Protein AF-A0A257U4P6-F1 (afdb_monomer)

pLDDT: mean 88.21, std 15.4, range [31.14, 98.5]

Foldseek 3Di:
DDDDDDPVLVVVVVVCVVVVHDQLNSLLCQLLDLVVQLVVLQVLCCLQQVHGDDPVLSVVQSVVCVVQVACLLVNLPRLLDPRSLVVQQVVCVVDDSLLSSQQVLCCSQLVDGDDPVNSVVSVVVVVPDGSSVSSSCRCLDLSSQLVVVQVLCCVQLVDGDDPVVSVVVNVVVVVPCYPSNVSSCRCSDPSSVVVD

Mean predicted aligned error: 6.35 Å

Solvent-accessible surface area (backbone atoms only — not comparable to full-atom values): 10675 Å² total; per-residue (Å²): 132,88,77,82,76,51,76,68,52,49,50,51,46,57,54,38,54,75,71,73,52,49,73,36,57,50,42,37,52,46,73,70,28,70,66,49,46,40,52,50,52,30,48,52,27,36,72,63,66,72,40,74,57,52,75,66,53,39,55,51,44,42,51,52,24,66,77,64,38,30,59,54,68,48,48,10,54,56,62,34,26,75,67,27,41,64,52,34,22,59,77,35,71,92,46,54,57,68,58,12,29,55,41,40,47,28,42,76,62,61,72,39,84,64,50,75,68,59,50,55,51,52,64,56,48,52,75,83,43,52,52,32,60,52,39,40,57,48,65,70,26,66,68,29,45,47,54,50,52,37,50,47,26,40,71,65,60,70,40,82,60,54,72,70,60,48,53,51,50,46,54,41,38,75,73,65,49,34,57,49,60,52,52,37,53,54,51,42,27,70,68,26,62,77,71,109

Radius of gyration: 18.35 Å; Cα contacts (8 Å, |Δi|>4): 204; chains: 1; bounding box: 39×30×56 Å

Sequence (196 aa):
MARQPGAAELTSWVNAVNTGTTPAQVAQTFVTSNEFRANAINQLYEQYLGRPADSSGITWWTAVWNANGGPEEVQAGIIGSPEYYATAGKQYSNLSPDAAWVTALYHDLLHRDVDPSGLSYWLNYIQTNSRASVVIGFVTSDEYRLNLIGNWFETYLGRAVDAGSAQSFVKAMDAGLTQDQLLTTIVSSQEYINKS

Secondary structure (DSSP, 8-state):
-PPPPPHHHHHHHHHHHTTT--HHHHHHHHHHSHHHHHHHHHHHHHHHHSSPPPHHHHHHHHHHHHHHTSSHHHHHHHHTSHHHHHHHHHHTTTS-HHHHHHHHHIIIIISSPPPHHHHHHHHHHTTTS-HHHHHHHHHTSHHHHHHHHHHHIIIIISSPPPHHHHHHHHHHHHTT--HHHHHHHHHTSHHHHHH-

Nearest PDB structures (foldseek):
  3osj-assembly4_D  TM=6.809E-01  e=1.148E-01  Synechocystis sp. PCC 6803
  7e7i-assembly1_A  TM=1.762E-01  e=8.015E-01  Homo sapiens

Structure (mmCIF, N/CA/C/O backbone):
data_AF-A0A257U4P6-F1
#
_entry.id   AF-A0A257U4P6-F1
#
loop_
_atom_site.group_PDB
_atom_site.id
_atom_site.type_symbol
_atom_site.label_atom_id
_atom_site.label_alt_id
_atom_site.label_comp_id
_atom_site.label_asym_id
_atom_site.label_entity_id
_atom_site.label_seq_id
_atom_site.pdbx_PDB_ins_code
_atom_site.Cartn_x
_atom_site.Cartn_y
_atom_site.Cartn_z
_atom_site.occupancy
_atom_site.B_iso_or_equiv
_atom_site.auth_seq_id
_atom_site.auth_comp_id
_atom_site.auth_asym_id
_atom_site.auth_atom_id
_atom_site.pdbx_PDB_model_num
ATOM 1 N N . MET A 1 1 ? -8.631 -14.330 7.919 1.00 32.84 1 MET A N 1
ATOM 2 C CA . MET A 1 1 ? -8.746 -14.953 9.260 1.00 32.84 1 MET A CA 1
ATOM 3 C C . MET A 1 1 ? -8.338 -13.912 10.291 1.00 32.84 1 MET A C 1
ATOM 5 O O . MET A 1 1 ? -7.288 -13.311 10.117 1.00 32.84 1 MET A O 1
ATOM 9 N N . ALA A 1 2 ? -9.176 -13.646 11.297 1.00 32.47 2 ALA A N 1
ATOM 10 C CA . ALA A 1 2 ? -8.874 -12.685 12.359 1.00 32.47 2 ALA A CA 1
ATOM 11 C C . ALA A 1 2 ? -7.697 -13.179 13.221 1.00 32.47 2 ALA A C 1
ATOM 13 O O . ALA A 1 2 ? -7.648 -14.355 13.587 1.00 32.47 2 ALA A O 1
ATOM 14 N N . ARG A 1 3 ? -6.739 -12.293 13.520 1.00 50.88 3 ARG A N 1
ATOM 15 C CA . ARG A 1 3 ? -5.596 -12.591 14.396 1.00 50.88 3 ARG A CA 1
ATOM 1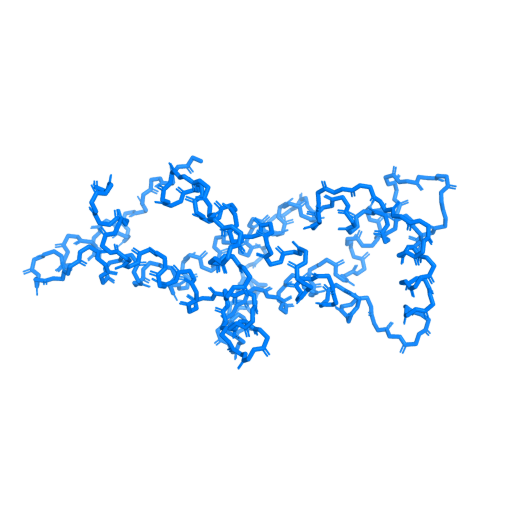6 C C . ARG A 1 3 ? -6.060 -12.656 15.852 1.00 50.88 3 ARG A C 1
ATOM 18 O O . ARG A 1 3 ? -6.872 -11.837 16.271 1.00 50.88 3 ARG A O 1
ATOM 25 N N . GLN A 1 4 ? -5.502 -13.580 16.634 1.00 31.14 4 GLN A N 1
ATOM 26 C CA . GLN A 1 4 ? -5.593 -13.506 18.094 1.00 31.14 4 GLN A CA 1
ATOM 27 C C . GLN A 1 4 ? -4.753 -12.316 18.602 1.00 31.14 4 GLN A C 1
ATOM 29 O O . GLN A 1 4 ? -3.595 -12.189 18.191 1.00 31.14 4 GLN A O 1
ATOM 34 N N . PRO A 1 5 ? -5.298 -11.433 19.458 1.00 36.66 5 PRO A N 1
ATOM 35 C CA . PRO A 1 5 ? -4.535 -10.316 20.004 1.00 36.66 5 PRO A CA 1
ATOM 36 C C . PRO A 1 5 ? -3.364 -10.800 20.870 1.00 36.66 5 PRO A C 1
ATOM 38 O O . PRO A 1 5 ? -3.482 -11.795 21.590 1.00 36.66 5 PRO A O 1
ATOM 41 N N . GLY A 1 6 ? -2.236 -10.092 20.819 1.00 46.00 6 GLY A N 1
ATOM 42 C CA . GLY A 1 6 ? -1.077 -10.366 21.669 1.00 46.00 6 GLY A CA 1
ATOM 43 C C . GLY A 1 6 ? -1.363 -10.063 23.147 1.00 46.00 6 GLY A C 1
ATOM 44 O O . GLY A 1 6 ? -2.278 -9.314 23.483 1.00 46.00 6 GLY A O 1
ATOM 45 N N . ALA A 1 7 ? -0.560 -10.602 24.070 1.00 38.53 7 ALA A N 1
ATOM 46 C CA . ALA A 1 7 ? -0.761 -10.399 25.514 1.00 38.53 7 ALA A CA 1
ATOM 47 C C . ALA A 1 7 ? -0.722 -8.909 25.944 1.00 38.53 7 ALA A C 1
ATOM 49 O O . ALA A 1 7 ? -1.409 -8.511 26.889 1.00 38.53 7 ALA A O 1
ATOM 50 N N . ALA A 1 8 ? 0.035 -8.069 25.227 1.00 44.12 8 ALA A N 1
ATOM 51 C CA . ALA A 1 8 ? 0.083 -6.618 25.436 1.00 44.12 8 ALA A CA 1
ATOM 52 C C . ALA A 1 8 ? -1.179 -5.895 24.918 1.00 44.12 8 ALA A C 1
ATOM 54 O O . ALA A 1 8 ? -1.671 -4.966 25.565 1.00 44.12 8 ALA A O 1
ATOM 55 N N . GLU A 1 9 ? -1.748 -6.365 23.804 1.00 48.62 9 GLU A N 1
ATOM 56 C CA . GLU A 1 9 ? -3.019 -5.878 23.255 1.00 48.62 9 GLU A CA 1
ATOM 57 C C . GLU A 1 9 ? -4.191 -6.271 24.158 1.00 48.62 9 GLU A C 1
ATOM 59 O O . GLU A 1 9 ? -5.038 -5.435 24.453 1.00 48.62 9 GLU A O 1
ATOM 64 N N . LEU A 1 10 ? -4.190 -7.498 24.692 1.00 46.06 10 LEU A N 1
ATOM 65 C CA . LEU A 1 10 ? -5.157 -7.964 25.693 1.00 46.06 10 LEU A CA 1
ATOM 66 C C . LEU A 1 10 ? -5.102 -7.131 26.980 1.00 46.06 10 LEU A C 1
ATOM 68 O O . LEU A 1 10 ? -6.141 -6.776 27.530 1.00 46.06 10 LEU A O 1
ATOM 72 N N . THR A 1 11 ? -3.906 -6.768 27.448 1.00 52.66 11 THR A N 1
ATOM 73 C CA . THR A 1 11 ? -3.742 -5.946 28.660 1.00 52.66 11 THR A CA 1
ATOM 74 C C . THR A 1 11 ? -4.196 -4.502 28.426 1.00 52.66 11 THR A C 1
ATOM 76 O O . THR A 1 11 ? -4.868 -3.914 29.274 1.00 52.66 11 THR A O 1
ATOM 79 N N . SER A 1 12 ? -3.895 -3.939 27.253 1.00 55.53 12 SER A N 1
ATOM 80 C CA . SER A 1 12 ? -4.402 -2.622 26.845 1.00 55.53 12 SER A CA 1
ATOM 81 C C . SER A 1 12 ? -5.926 -2.626 26.694 1.00 55.53 12 SER A C 1
ATOM 83 O O . SER A 1 12 ? -6.587 -1.692 27.139 1.00 55.53 12 SER A O 1
ATOM 85 N N . TRP A 1 13 ? -6.490 -3.708 26.151 1.00 55.88 13 TRP A N 1
ATOM 86 C CA . TRP A 1 13 ? -7.929 -3.910 25.993 1.00 55.88 13 TRP A CA 1
ATOM 87 C C . TRP A 1 13 ? -8.660 -3.985 27.338 1.00 55.88 13 TRP A C 1
ATOM 89 O O . TRP A 1 13 ? -9.623 -3.248 27.546 1.00 55.88 13 TRP A O 1
ATOM 99 N N . VAL A 1 14 ? -8.166 -4.793 28.285 1.00 55.53 14 VAL A N 1
ATOM 100 C CA . VAL A 1 14 ? -8.748 -4.893 29.637 1.00 55.53 14 VAL A CA 1
ATOM 101 C C . VAL A 1 14 ? -8.728 -3.533 30.342 1.00 55.53 14 VAL A C 1
ATOM 103 O O . VAL A 1 14 ? -9.716 -3.142 30.962 1.00 55.53 14 VAL A O 1
ATOM 106 N N . ASN A 1 15 ? -7.640 -2.771 30.213 1.00 56.44 15 ASN A N 1
ATOM 107 C CA . ASN A 1 15 ? -7.538 -1.453 30.837 1.00 56.44 15 ASN A CA 1
ATOM 108 C C . ASN A 1 15 ? -8.440 -0.405 30.163 1.00 56.44 15 ASN A C 1
ATOM 110 O O . ASN A 1 15 ? -9.058 0.389 30.865 1.00 56.44 15 ASN A O 1
ATOM 114 N N . ALA A 1 16 ? -8.574 -0.432 28.834 1.00 56.03 16 ALA A N 1
ATOM 115 C CA . ALA A 1 16 ? -9.427 0.492 28.086 1.00 56.03 16 ALA A CA 1
ATOM 116 C C . ALA A 1 16 ? -10.927 0.259 28.349 1.00 56.03 16 ALA A C 1
ATOM 118 O O . ALA A 1 16 ? -11.689 1.218 28.504 1.00 56.03 16 ALA A O 1
ATOM 119 N N . VAL A 1 17 ? -11.361 -1.001 28.451 1.00 56.28 17 VAL A N 1
ATOM 120 C CA . VAL A 1 17 ? -12.752 -1.350 28.793 1.00 56.28 17 VAL A CA 1
ATOM 121 C C . VAL A 1 17 ? -13.105 -0.865 30.205 1.00 56.28 17 VAL A C 1
ATOM 123 O O . VAL A 1 17 ? -14.191 -0.329 30.422 1.00 56.28 17 VAL A O 1
ATOM 126 N N . ASN A 1 18 ? -12.160 -0.944 31.146 1.00 57.41 18 ASN A N 1
ATOM 127 C CA . ASN A 1 18 ? -12.349 -0.469 32.520 1.00 57.41 18 ASN A CA 1
ATOM 128 C C . ASN A 1 18 ? -12.427 1.067 32.652 1.00 57.41 18 ASN A C 1
ATOM 130 O O . ASN A 1 18 ? -12.865 1.560 33.691 1.00 57.41 18 ASN A O 1
ATOM 134 N N . THR A 1 19 ? -12.048 1.833 31.620 1.00 63.00 19 THR A N 1
ATOM 135 C CA . THR A 1 19 ? -12.121 3.307 31.605 1.00 63.00 19 THR A CA 1
ATOM 136 C C . THR A 1 19 ? -13.259 3.868 30.743 1.00 63.00 19 THR A C 1
ATOM 138 O O . THR A 1 19 ? -13.299 5.074 30.510 1.00 63.00 19 THR A O 1
ATOM 141 N N . GLY A 1 20 ? -14.194 3.032 30.269 1.00 64.75 20 GLY A N 1
ATOM 142 C CA . GLY A 1 20 ? -15.345 3.475 29.465 1.00 64.75 20 GLY A CA 1
ATOM 143 C C . GLY A 1 20 ? -15.052 3.682 27.972 1.00 64.75 20 GLY A C 1
ATOM 144 O O . GLY A 1 20 ? -15.796 4.392 27.297 1.00 64.75 20 GLY A O 1
ATOM 145 N N . THR A 1 21 ? -13.980 3.076 27.453 1.00 68.56 21 THR A N 1
ATOM 146 C CA . THR A 1 21 ? -13.609 3.140 26.028 1.00 68.56 21 THR A CA 1
ATOM 147 C C . THR A 1 21 ? -14.583 2.314 25.182 1.00 68.56 21 THR A C 1
ATOM 149 O O . THR A 1 21 ? -14.868 1.162 25.510 1.00 68.56 21 THR A O 1
ATOM 152 N N . THR A 1 22 ? -15.096 2.874 24.084 1.00 73.50 22 THR A N 1
ATOM 153 C CA . THR A 1 22 ? -16.038 2.168 23.196 1.00 73.50 22 THR A CA 1
ATOM 154 C C . THR A 1 22 ? -15.314 1.192 22.254 1.00 73.50 22 THR A C 1
ATOM 156 O O . THR A 1 22 ? -14.147 1.419 21.920 1.00 73.50 22 THR A O 1
ATOM 159 N N . PRO A 1 23 ? -15.977 0.134 21.742 1.00 69.12 23 PRO A N 1
ATOM 160 C CA . PRO A 1 23 ? -15.387 -0.763 20.740 1.00 69.12 23 PRO A CA 1
ATOM 161 C C . PRO A 1 23 ? -14.836 -0.036 19.501 1.00 69.12 23 PRO A C 1
ATOM 163 O O . PRO A 1 23 ? -13.777 -0.402 18.997 1.00 69.12 23 PRO A O 1
ATOM 166 N N . ALA A 1 24 ? -15.486 1.050 19.064 1.00 69.19 24 ALA A N 1
ATOM 167 C CA . ALA A 1 24 ? -14.989 1.905 17.983 1.00 69.19 24 ALA A CA 1
ATOM 168 C C . ALA A 1 24 ? -13.656 2.590 18.326 1.00 69.19 24 ALA A C 1
ATOM 170 O O . ALA A 1 24 ? -12.761 2.646 17.487 1.00 69.19 24 ALA A O 1
ATOM 171 N N . GLN A 1 25 ? -13.490 3.084 19.557 1.00 70.06 25 GLN A N 1
ATOM 172 C CA . GLN A 1 25 ? -12.224 3.677 20.005 1.00 70.06 25 GLN A CA 1
ATOM 173 C C . GLN A 1 25 ? -11.107 2.627 20.110 1.00 70.06 25 GLN A C 1
ATOM 175 O O . GLN A 1 25 ? -9.947 2.927 19.819 1.00 70.06 25 GLN A O 1
ATOM 180 N N . VAL A 1 26 ? -11.444 1.386 20.471 1.00 72.25 26 VAL A N 1
ATOM 181 C CA . VAL A 1 26 ? -10.492 0.263 20.475 1.00 72.25 26 VAL A CA 1
ATOM 182 C C . VAL A 1 26 ? -10.055 -0.089 19.054 1.00 72.25 26 VAL A C 1
ATOM 184 O O . VAL A 1 26 ? -8.855 -0.146 18.790 1.00 72.25 26 VAL A O 1
ATOM 187 N N . ALA A 1 27 ? -11.003 -0.270 18.130 1.00 73.19 27 ALA A N 1
ATOM 188 C CA . ALA A 1 27 ? -10.709 -0.552 16.725 1.00 73.19 27 ALA A CA 1
ATOM 189 C C . ALA A 1 27 ? -9.839 0.552 16.107 1.00 73.19 27 ALA A C 1
ATOM 191 O O . ALA A 1 27 ? -8.847 0.262 15.439 1.00 73.19 27 ALA A O 1
ATOM 192 N N . GLN A 1 28 ? -10.146 1.810 16.432 1.00 72.12 28 GLN A N 1
ATOM 193 C CA . GLN A 1 28 ? -9.364 2.968 16.020 1.00 72.12 28 GLN A CA 1
ATOM 194 C C . GLN A 1 28 ? -7.916 2.928 16.513 1.00 72.12 28 GLN A C 1
ATOM 196 O O . GLN A 1 28 ? -6.971 3.139 15.748 1.00 72.12 28 GLN A O 1
ATOM 201 N N . THR A 1 29 ? -7.740 2.669 17.808 1.00 77.94 29 THR A N 1
ATOM 202 C CA . THR A 1 29 ? -6.418 2.603 18.440 1.00 77.94 29 THR A CA 1
ATOM 203 C C . THR A 1 29 ? -5.599 1.457 17.855 1.00 77.94 29 THR A C 1
ATOM 205 O O . THR A 1 29 ? -4.401 1.606 17.633 1.00 77.94 29 THR A O 1
ATOM 208 N N . PHE A 1 30 ? -6.245 0.331 17.544 1.00 80.81 30 PHE A N 1
ATOM 209 C CA . PHE A 1 30 ? -5.592 -0.817 16.931 1.00 80.81 30 PHE A CA 1
ATOM 210 C C . PHE A 1 30 ? -5.079 -0.512 15.517 1.00 80.81 30 PHE A C 1
ATOM 212 O O . PHE A 1 30 ? -3.880 -0.651 15.282 1.00 80.81 30 PHE A O 1
ATOM 219 N N . VAL A 1 31 ? -5.931 -0.041 14.594 1.00 78.56 31 VAL A N 1
ATOM 220 C CA . VAL A 1 31 ? -5.528 0.183 13.184 1.00 78.56 31 VAL A CA 1
ATOM 221 C C . VAL A 1 31 ? -4.487 1.288 13.024 1.00 78.56 31 VAL A C 1
ATOM 223 O O . VAL A 1 31 ? -3.705 1.281 12.079 1.00 78.56 31 VAL A O 1
ATOM 226 N N . THR A 1 32 ? -4.432 2.227 13.969 1.00 82.25 32 THR A N 1
ATOM 227 C CA . THR A 1 32 ? -3.416 3.284 13.969 1.00 82.25 32 THR A CA 1
ATOM 228 C C . THR A 1 32 ? -2.157 2.923 14.758 1.00 82.25 32 THR A C 1
ATOM 230 O O . THR A 1 32 ? -1.176 3.663 14.677 1.00 82.25 32 THR A O 1
ATOM 233 N N . SER A 1 33 ? -2.131 1.788 15.463 1.00 88.62 33 SER A N 1
ATOM 234 C CA . SER A 1 33 ? -1.000 1.390 16.305 1.00 88.62 33 SER A CA 1
ATOM 235 C C . SER A 1 33 ? 0.258 1.041 15.502 1.00 88.62 33 SER A C 1
ATOM 237 O O . SER A 1 33 ? 0.200 0.500 14.396 1.00 88.62 33 SER A O 1
ATOM 239 N N . ASN A 1 34 ? 1.427 1.281 16.105 1.00 89.25 34 ASN A N 1
ATOM 240 C CA . ASN A 1 34 ? 2.703 0.840 15.537 1.00 89.25 34 ASN A CA 1
ATOM 241 C C . ASN A 1 34 ? 2.796 -0.691 15.439 1.00 89.25 34 ASN A C 1
ATOM 243 O O . ASN A 1 34 ? 3.471 -1.190 14.547 1.00 89.25 34 ASN A O 1
ATOM 247 N N . GLU A 1 35 ? 2.128 -1.440 16.324 1.00 89.50 35 GLU A N 1
ATOM 248 C CA . GLU A 1 35 ? 2.101 -2.904 16.247 1.00 89.50 35 GLU A CA 1
ATOM 249 C C . GLU A 1 35 ? 1.362 -3.370 14.990 1.00 89.50 35 GLU A C 1
ATOM 251 O O . GLU A 1 35 ? 1.891 -4.189 14.238 1.00 89.50 35 GLU A O 1
ATOM 256 N N . PHE A 1 36 ? 0.176 -2.824 14.713 1.00 90.19 36 PHE A N 1
ATOM 257 C CA . PHE A 1 36 ? -0.560 -3.128 13.487 1.00 90.19 36 PHE A CA 1
ATOM 258 C C . PHE A 1 36 ? 0.282 -2.829 12.239 1.00 90.19 36 PHE A C 1
ATOM 260 O O . PHE A 1 36 ? 0.458 -3.705 11.391 1.00 90.19 36 PHE A O 1
ATOM 267 N N . ARG A 1 37 ? 0.886 -1.635 12.175 1.00 94.38 37 ARG A N 1
ATOM 268 C CA . ARG A 1 37 ? 1.756 -1.217 11.062 1.00 94.38 37 ARG A CA 1
ATOM 269 C C . ARG A 1 37 ? 2.969 -2.134 10.909 1.00 94.38 37 ARG A C 1
ATOM 271 O O . ARG A 1 37 ? 3.252 -2.580 9.804 1.00 94.38 37 ARG A O 1
ATOM 278 N N . ALA A 1 38 ? 3.656 -2.471 12.000 1.00 94.31 38 ALA A N 1
ATOM 279 C CA . ALA A 1 38 ? 4.813 -3.366 11.977 1.00 94.31 38 ALA A CA 1
ATOM 280 C C . ALA A 1 38 ? 4.458 -4.759 11.435 1.00 94.31 38 ALA A C 1
ATOM 282 O O . ALA A 1 38 ? 5.203 -5.320 10.632 1.00 94.31 38 ALA A O 1
ATOM 283 N N . ASN A 1 39 ? 3.300 -5.295 11.828 1.00 94.31 39 ASN A N 1
ATOM 284 C CA . ASN A 1 39 ? 2.814 -6.574 11.315 1.00 94.31 39 ASN A CA 1
ATOM 285 C C . ASN A 1 39 ? 2.461 -6.493 9.825 1.00 94.31 39 ASN A C 1
ATOM 287 O O . ASN A 1 39 ? 2.848 -7.381 9.069 1.00 94.31 39 ASN A O 1
ATOM 291 N N . ALA A 1 40 ? 1.791 -5.421 9.392 1.00 95.38 40 ALA A N 1
ATOM 292 C CA . ALA A 1 40 ? 1.495 -5.193 7.979 1.00 95.38 40 ALA A CA 1
ATOM 293 C C . ALA A 1 40 ? 2.781 -5.054 7.144 1.00 95.38 40 ALA A C 1
ATOM 295 O O . ALA A 1 40 ? 2.905 -5.680 6.097 1.00 95.38 40 ALA A O 1
ATOM 296 N N . ILE A 1 41 ? 3.782 -4.314 7.631 1.00 97.88 41 ILE A N 1
ATOM 297 C CA . ILE A 1 41 ? 5.100 -4.196 6.986 1.00 97.88 41 ILE A CA 1
ATOM 298 C C . ILE A 1 41 ? 5.755 -5.570 6.842 1.00 97.88 41 ILE A C 1
ATOM 300 O O . ILE A 1 41 ? 6.246 -5.899 5.765 1.00 97.88 41 ILE A O 1
ATOM 304 N N . ASN A 1 42 ? 5.745 -6.393 7.895 1.00 97.00 42 ASN A N 1
ATOM 305 C CA . ASN A 1 42 ? 6.321 -7.732 7.811 1.00 97.00 42 ASN A CA 1
ATOM 306 C C . ASN A 1 42 ? 5.582 -8.613 6.789 1.00 97.00 42 ASN A C 1
ATOM 308 O O . ASN A 1 42 ? 6.230 -9.316 6.021 1.00 97.00 42 ASN A O 1
ATOM 312 N N . GLN A 1 43 ? 4.252 -8.519 6.717 1.00 96.25 43 GLN A N 1
ATOM 313 C CA . GLN A 1 43 ? 3.457 -9.219 5.702 1.00 96.25 43 GLN A CA 1
ATOM 314 C C . GLN A 1 43 ? 3.788 -8.754 4.279 1.00 96.25 43 GLN A C 1
ATOM 316 O O . GLN A 1 43 ? 3.913 -9.594 3.395 1.00 96.25 43 GLN A O 1
ATOM 321 N N . LEU A 1 44 ? 3.994 -7.451 4.049 1.00 96.62 44 LEU A N 1
ATOM 322 C CA . LEU A 1 44 ? 4.439 -6.934 2.747 1.00 96.62 44 LEU A CA 1
ATOM 323 C C . LEU A 1 44 ? 5.810 -7.513 2.361 1.00 96.62 44 LEU A C 1
ATOM 325 O O . LEU A 1 44 ? 6.020 -7.928 1.223 1.00 96.62 44 LEU A O 1
ATOM 329 N N . TYR A 1 45 ? 6.741 -7.580 3.311 1.00 97.62 45 TYR A N 1
ATOM 330 C CA . TYR A 1 45 ? 8.055 -8.191 3.107 1.00 97.62 45 TYR A CA 1
ATOM 331 C C . TYR A 1 45 ? 7.954 -9.683 2.770 1.00 97.62 45 TYR A C 1
ATOM 333 O O . TYR A 1 45 ? 8.559 -10.140 1.800 1.00 97.62 45 TYR A O 1
ATOM 341 N N . GLU A 1 46 ? 7.154 -10.438 3.518 1.00 95.88 46 GLU A N 1
ATOM 342 C CA . GLU A 1 46 ? 6.944 -11.865 3.266 1.00 95.88 46 GLU A CA 1
ATOM 343 C C . GLU A 1 46 ? 6.271 -12.107 1.914 1.00 95.88 46 GLU A C 1
ATOM 345 O O . GLU A 1 46 ? 6.719 -12.965 1.155 1.00 95.88 46 GLU A O 1
ATOM 350 N N . GLN A 1 47 ? 5.245 -11.321 1.586 1.00 93.50 47 GLN A N 1
ATOM 351 C CA . GLN A 1 47 ? 4.488 -11.447 0.346 1.00 93.50 47 GLN A CA 1
ATOM 352 C C . GLN A 1 47 ? 5.346 -11.144 -0.885 1.00 93.50 47 GLN A C 1
ATOM 354 O O . GLN A 1 47 ? 5.324 -11.911 -1.844 1.00 93.50 47 GLN A O 1
ATOM 359 N N . TYR A 1 48 ? 6.093 -10.038 -0.871 1.00 94.12 48 TYR A N 1
ATOM 360 C CA . TYR A 1 48 ? 6.789 -9.562 -2.068 1.00 94.12 48 TYR A CA 1
ATOM 361 C C . TYR A 1 48 ? 8.249 -10.020 -2.132 1.00 94.12 48 TYR A C 1
ATOM 363 O O . TYR A 1 48 ? 8.768 -10.296 -3.210 1.00 94.12 48 TYR A O 1
ATOM 371 N N . LEU A 1 49 ? 8.936 -10.132 -0.996 1.00 95.00 49 LEU A N 1
ATOM 372 C CA . LEU A 1 49 ? 10.366 -10.461 -0.955 1.00 95.00 49 LEU A CA 1
ATOM 373 C C . LEU A 1 49 ? 10.642 -11.884 -0.450 1.00 95.00 49 LEU A C 1
ATOM 375 O O . LEU A 1 49 ? 11.779 -12.346 -0.526 1.00 95.00 49 LEU A O 1
ATOM 379 N N . GLY A 1 50 ? 9.629 -12.599 0.053 1.00 94.25 50 GLY A N 1
ATOM 380 C CA . GLY A 1 50 ? 9.781 -13.975 0.536 1.00 94.25 50 GLY A CA 1
ATOM 381 C C . GLY A 1 50 ? 10.608 -14.097 1.818 1.00 94.25 50 GLY A C 1
ATOM 382 O O . GLY A 1 50 ? 11.128 -15.171 2.122 1.00 94.25 50 GLY A O 1
ATOM 383 N N . ARG A 1 51 ? 10.767 -13.001 2.566 1.00 95.69 51 ARG A N 1
ATOM 384 C CA . ARG A 1 51 ? 11.520 -12.948 3.826 1.00 95.69 51 ARG A CA 1
ATOM 385 C C . ARG A 1 51 ? 10.905 -11.918 4.769 1.00 95.69 51 ARG A C 1
ATOM 387 O O . ARG A 1 51 ? 10.330 -10.959 4.270 1.00 95.69 51 ARG A O 1
ATOM 394 N N . PRO A 1 52 ? 11.077 -12.045 6.093 1.00 95.94 52 PRO A N 1
ATOM 395 C CA . PRO A 1 52 ? 10.631 -11.020 7.026 1.00 95.94 52 PRO A CA 1
ATOM 396 C C . PRO A 1 52 ? 11.467 -9.735 6.921 1.00 95.94 52 PRO A C 1
ATOM 398 O O . PRO A 1 52 ? 12.622 -9.738 6.466 1.00 95.94 52 PRO A O 1
ATOM 401 N N . ALA A 1 53 ? 10.884 -8.634 7.389 1.00 95.38 53 ALA A N 1
ATOM 402 C CA . ALA A 1 53 ? 11.603 -7.383 7.593 1.00 95.38 53 ALA A CA 1
ATOM 403 C C . ALA A 1 53 ? 12.523 -7.495 8.819 1.00 95.38 53 ALA A C 1
ATOM 405 O O . ALA A 1 53 ? 12.149 -8.075 9.839 1.00 95.38 53 ALA A O 1
ATOM 406 N N . ASP A 1 54 ? 13.720 -6.910 8.754 1.00 96.56 54 ASP A N 1
ATOM 407 C CA . ASP A 1 54 ? 14.546 -6.751 9.952 1.00 96.56 54 ASP A CA 1
ATOM 408 C C . ASP A 1 54 ? 14.014 -5.617 10.851 1.00 96.56 54 ASP A C 1
ATOM 410 O O . ASP A 1 54 ? 13.194 -4.791 10.441 1.00 96.56 54 ASP A O 1
ATOM 414 N N . SER A 1 55 ? 14.487 -5.560 12.098 1.00 95.50 55 SER A N 1
ATOM 415 C CA . SER A 1 55 ? 14.001 -4.589 13.088 1.00 95.50 55 SER A CA 1
ATOM 416 C C . SER A 1 55 ? 14.253 -3.130 12.691 1.00 95.50 55 SER A C 1
ATOM 418 O O . SER A 1 55 ? 13.436 -2.258 13.007 1.00 95.50 55 SER A O 1
ATOM 420 N N . SER A 1 56 ? 15.349 -2.848 11.979 1.00 96.44 56 SER A N 1
ATOM 421 C CA . SER A 1 56 ? 15.642 -1.504 11.476 1.00 96.44 56 SER A CA 1
ATOM 422 C C . SER A 1 56 ? 14.717 -1.124 10.320 1.00 96.44 56 SER A C 1
ATOM 424 O O . SER A 1 56 ? 14.192 -0.011 10.309 1.00 96.44 56 SER A O 1
ATOM 426 N N . GLY A 1 57 ? 14.427 -2.069 9.424 1.00 96.06 57 GLY A N 1
ATOM 427 C CA . GLY A 1 57 ? 13.458 -1.927 8.345 1.00 96.06 57 GLY A CA 1
ATOM 428 C C . GLY A 1 57 ? 12.052 -1.667 8.875 1.00 96.06 57 GLY A C 1
ATOM 429 O O . GLY A 1 57 ? 11.423 -0.703 8.453 1.00 96.06 57 GLY A O 1
ATOM 430 N N . ILE A 1 58 ? 11.580 -2.449 9.853 1.00 96.94 58 ILE A N 1
ATOM 431 C CA . ILE A 1 58 ? 10.272 -2.225 10.498 1.00 96.94 58 ILE A CA 1
ATOM 432 C C . ILE A 1 58 ? 10.204 -0.820 11.099 1.00 96.94 58 ILE A C 1
ATOM 434 O O . ILE A 1 58 ? 9.229 -0.102 10.877 1.00 96.94 58 ILE A O 1
ATOM 438 N N . THR A 1 59 ? 11.240 -0.408 11.834 1.00 97.00 59 THR A N 1
ATOM 439 C CA . THR A 1 59 ? 11.281 0.914 12.478 1.00 97.00 59 THR A CA 1
ATOM 440 C C . THR A 1 59 ? 11.215 2.035 11.445 1.00 97.00 59 THR A C 1
ATOM 442 O O . THR A 1 59 ? 10.421 2.966 11.583 1.00 97.00 59 THR A O 1
ATOM 445 N N . TRP A 1 60 ? 12.021 1.936 10.388 1.00 97.62 60 TRP A N 1
ATOM 446 C CA . TRP A 1 60 ? 12.084 2.959 9.354 1.00 97.62 60 TRP A CA 1
ATOM 447 C C . TRP A 1 60 ? 10.792 3.026 8.530 1.00 97.62 60 TRP A C 1
ATOM 449 O O . TRP A 1 60 ? 10.214 4.103 8.391 1.00 97.62 60 TRP A O 1
ATOM 459 N N . TRP A 1 61 ? 10.267 1.887 8.074 1.00 98.38 61 TRP A N 1
ATOM 460 C CA . TRP A 1 61 ? 9.012 1.848 7.323 1.00 98.38 61 TRP A CA 1
ATOM 461 C C . TRP A 1 61 ? 7.802 2.268 8.153 1.00 98.38 61 TRP A C 1
ATOM 463 O O . TRP A 1 61 ? 6.897 2.903 7.621 1.00 98.38 61 TRP A O 1
ATOM 473 N N . THR A 1 62 ? 7.795 1.998 9.461 1.00 97.75 62 THR A N 1
ATOM 474 C CA . THR A 1 62 ? 6.737 2.505 10.349 1.00 97.75 62 THR A CA 1
ATOM 475 C C . THR A 1 62 ? 6.765 4.032 10.402 1.00 97.75 62 THR A C 1
ATOM 477 O O . THR A 1 62 ? 5.713 4.664 10.344 1.00 97.75 62 THR A O 1
ATOM 480 N N . ALA A 1 63 ? 7.950 4.651 10.453 1.00 97.75 63 ALA A N 1
ATOM 481 C CA . ALA A 1 63 ? 8.068 6.108 10.396 1.00 97.75 63 ALA A CA 1
ATOM 482 C C . ALA A 1 63 ? 7.570 6.672 9.053 1.00 97.75 63 ALA A C 1
ATOM 484 O O . ALA A 1 63 ? 6.853 7.673 9.045 1.00 97.75 63 ALA A O 1
ATOM 485 N N . VAL A 1 64 ? 7.888 6.004 7.937 1.00 98.12 64 VAL A N 1
ATOM 486 C CA . VAL A 1 64 ? 7.378 6.364 6.601 1.00 98.12 64 VAL A CA 1
ATOM 487 C C . VAL A 1 64 ? 5.852 6.263 6.550 1.00 98.12 64 VAL A C 1
ATOM 489 O O . VAL A 1 64 ? 5.200 7.210 6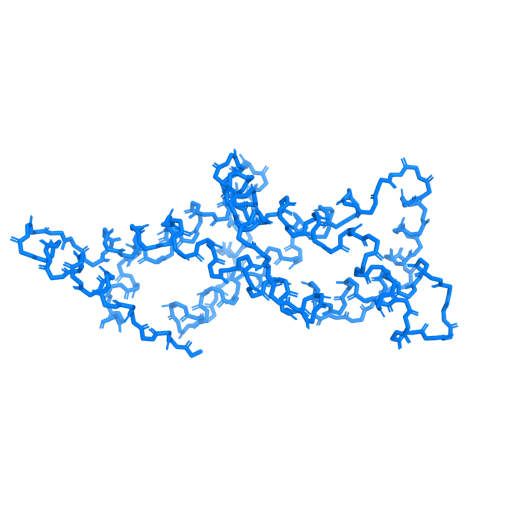.116 1.00 98.12 64 VAL A O 1
ATOM 492 N N . TRP A 1 65 ? 5.265 5.174 7.048 1.00 97.62 65 TRP A N 1
ATOM 493 C CA . TRP A 1 65 ? 3.809 5.017 7.114 1.00 97.62 65 TRP A CA 1
ATOM 494 C C . TRP A 1 65 ? 3.179 6.124 7.966 1.00 97.62 65 TRP A C 1
ATOM 496 O O . TRP A 1 65 ? 2.225 6.770 7.543 1.00 97.62 65 TRP A O 1
ATOM 506 N N . ASN A 1 66 ? 3.733 6.407 9.150 1.00 95.56 66 ASN A N 1
ATOM 507 C CA . ASN A 1 66 ? 3.231 7.454 10.047 1.00 95.56 66 ASN A CA 1
ATOM 508 C C . ASN A 1 66 ? 3.243 8.843 9.396 1.00 95.56 66 ASN A C 1
ATOM 510 O O . ASN A 1 66 ? 2.312 9.614 9.607 1.00 95.56 66 ASN A O 1
ATOM 514 N N . ALA A 1 67 ? 4.270 9.154 8.604 1.00 96.44 67 ALA A N 1
ATOM 515 C CA . ALA A 1 67 ? 4.388 10.440 7.924 1.00 96.44 67 ALA A CA 1
ATOM 516 C C . ALA A 1 67 ? 3.381 10.615 6.773 1.00 96.44 67 ALA A C 1
ATOM 518 O O . ALA A 1 67 ? 2.970 11.741 6.503 1.00 96.44 67 ALA A O 1
ATOM 519 N N . ASN A 1 68 ? 2.985 9.522 6.114 1.00 95.62 68 ASN A N 1
ATOM 520 C CA . ASN A 1 68 ? 2.115 9.556 4.932 1.00 95.62 68 ASN A CA 1
ATOM 521 C C . ASN A 1 68 ? 0.658 9.154 5.224 1.00 95.62 68 ASN A C 1
ATOM 523 O O . ASN A 1 68 ? -0.224 9.390 4.406 1.00 95.62 68 ASN A O 1
ATOM 527 N N . GLY A 1 69 ? 0.385 8.565 6.392 1.00 93.38 69 GLY A N 1
ATOM 528 C CA . GLY A 1 69 ? -0.954 8.121 6.786 1.00 93.38 69 GLY A CA 1
ATOM 529 C C . GLY A 1 69 ? -1.449 6.879 6.036 1.00 93.38 69 GLY A C 1
ATOM 530 O O . GLY A 1 69 ? -2.661 6.661 5.966 1.00 93.38 69 GLY A O 1
ATOM 531 N N . GLY A 1 70 ? -0.543 6.085 5.468 1.00 95.00 70 GLY A N 1
ATOM 532 C CA . GLY A 1 70 ? -0.881 4.890 4.701 1.00 95.00 70 GLY A CA 1
ATOM 533 C C . GLY A 1 70 ? 0.349 4.105 4.220 1.00 95.00 70 GLY A C 1
ATOM 534 O O . GLY A 1 70 ? 1.486 4.574 4.366 1.00 95.00 70 GLY A O 1
ATOM 535 N N . PRO A 1 71 ? 0.135 2.890 3.681 1.00 97.06 71 PRO A N 1
ATOM 536 C CA . PRO A 1 71 ? 1.196 1.985 3.250 1.00 97.06 71 PRO A CA 1
ATOM 537 C C . PRO A 1 71 ? 1.795 2.307 1.878 1.00 97.06 71 PRO A C 1
ATOM 539 O O . PRO A 1 71 ? 2.748 1.640 1.492 1.00 97.06 71 PRO A O 1
ATOM 542 N N . GLU A 1 72 ? 1.271 3.264 1.117 1.00 97.88 72 GLU A N 1
ATOM 543 C CA . GLU A 1 72 ? 1.581 3.428 -0.309 1.00 97.88 72 GLU A CA 1
ATOM 544 C C . GLU A 1 72 ? 3.082 3.612 -0.571 1.00 97.88 72 GLU A C 1
ATOM 546 O O . GLU A 1 72 ? 3.661 2.916 -1.404 1.00 97.88 72 GLU A O 1
ATOM 551 N N . GLU A 1 73 ? 3.740 4.482 0.196 1.00 98.19 73 GLU A N 1
ATOM 552 C CA . GLU A 1 73 ? 5.189 4.712 0.095 1.00 98.19 73 GLU A CA 1
ATOM 553 C C . GLU A 1 73 ? 6.009 3.500 0.565 1.00 98.19 73 GLU A C 1
ATOM 555 O O . GLU A 1 73 ? 7.074 3.197 0.020 1.00 98.19 73 GLU A O 1
ATOM 560 N N . VAL A 1 74 ? 5.493 2.753 1.545 1.00 98.44 74 VAL A N 1
ATOM 561 C CA . VAL A 1 74 ? 6.109 1.504 2.011 1.00 98.44 74 VAL A CA 1
ATOM 562 C C . VAL A 1 74 ? 6.042 0.445 0.908 1.00 98.44 74 VAL A C 1
ATOM 564 O O . VAL A 1 74 ? 7.049 -0.185 0.583 1.00 98.44 74 VAL A O 1
ATOM 567 N N . GLN A 1 75 ? 4.874 0.280 0.281 1.00 98.38 75 GLN A N 1
ATOM 568 C CA . GLN A 1 75 ? 4.669 -0.622 -0.850 1.00 98.38 75 GLN A CA 1
ATOM 569 C C . GLN A 1 75 ? 5.563 -0.229 -2.026 1.00 98.38 75 GLN A C 1
ATOM 571 O O . GLN A 1 75 ? 6.258 -1.082 -2.574 1.00 98.38 75 GLN A O 1
ATOM 576 N N . ALA A 1 76 ? 5.617 1.057 -2.375 1.00 98.38 76 ALA A N 1
ATOM 577 C CA . ALA A 1 76 ? 6.461 1.557 -3.454 1.00 98.38 76 ALA A CA 1
ATOM 578 C C . ALA A 1 76 ? 7.946 1.275 -3.232 1.00 98.38 76 ALA A C 1
ATOM 580 O O . ALA A 1 76 ? 8.653 0.878 -4.160 1.00 98.38 76 ALA A O 1
ATOM 581 N N . GLY A 1 77 ? 8.418 1.424 -1.999 1.00 97.88 77 GLY A N 1
ATOM 582 C CA . GLY A 1 77 ? 9.795 1.133 -1.646 1.00 97.88 77 GLY A CA 1
ATOM 583 C C . GLY A 1 77 ? 10.153 -0.353 -1.652 1.00 97.88 77 GLY A C 1
ATOM 584 O O . GLY A 1 77 ? 11.221 -0.723 -2.143 1.00 97.88 77 GLY A O 1
ATOM 585 N N . ILE A 1 78 ? 9.263 -1.213 -1.147 1.00 97.44 78 ILE A N 1
ATOM 586 C CA . ILE A 1 78 ? 9.466 -2.670 -1.111 1.00 97.44 78 ILE A CA 1
ATOM 587 C C . ILE A 1 78 ? 9.362 -3.264 -2.522 1.00 97.44 78 ILE A C 1
ATOM 589 O O . ILE A 1 78 ? 10.278 -3.947 -2.984 1.00 97.44 78 ILE A O 1
ATOM 593 N N . ILE A 1 79 ? 8.276 -2.973 -3.234 1.00 97.31 79 ILE A N 1
ATOM 594 C CA . ILE A 1 79 ? 7.949 -3.564 -4.540 1.00 97.31 79 ILE A CA 1
ATOM 595 C C . ILE A 1 79 ? 8.772 -2.908 -5.662 1.00 97.31 79 ILE A C 1
ATOM 597 O O . ILE A 1 79 ? 9.151 -3.549 -6.640 1.00 97.31 79 ILE A O 1
ATOM 601 N N . GLY A 1 80 ? 9.136 -1.631 -5.513 1.00 96.44 80 GLY A N 1
ATOM 602 C CA . GLY A 1 80 ? 10.047 -0.937 -6.429 1.00 96.44 80 GLY A CA 1
ATOM 603 C C . GLY A 1 80 ? 11.529 -1.282 -6.226 1.00 96.44 80 GLY A C 1
ATOM 604 O O . GLY A 1 80 ? 12.390 -0.779 -6.963 1.00 96.44 80 GLY A O 1
ATOM 605 N N . SER A 1 81 ? 11.852 -2.113 -5.230 1.00 97.00 81 SER A N 1
ATOM 606 C CA . SER A 1 81 ? 13.228 -2.453 -4.872 1.00 97.00 81 SER A CA 1
ATOM 607 C C . SER A 1 81 ? 13.933 -3.294 -5.950 1.00 97.00 81 SER A C 1
ATOM 609 O O . SER A 1 81 ? 13.293 -3.995 -6.740 1.00 97.00 81 SER A O 1
ATOM 611 N N . PRO A 1 82 ? 15.281 -3.279 -5.989 1.00 96.00 82 PRO A N 1
ATOM 612 C CA . PRO A 1 82 ? 16.040 -4.216 -6.816 1.00 96.00 82 PRO A CA 1
ATOM 613 C C . PRO A 1 82 ? 15.740 -5.689 -6.506 1.00 96.00 82 PRO A C 1
ATOM 615 O O . PRO A 1 82 ? 15.843 -6.521 -7.403 1.00 96.00 82 PRO A O 1
ATOM 618 N N . GLU A 1 83 ? 15.378 -6.003 -5.260 1.00 94.94 83 GLU A N 1
ATOM 619 C CA . GLU A 1 83 ? 15.106 -7.366 -4.804 1.00 94.94 83 GLU A CA 1
ATOM 620 C C . GLU A 1 83 ? 13.832 -7.922 -5.443 1.00 94.94 83 GLU A C 1
ATOM 622 O O . GLU A 1 83 ? 13.903 -8.946 -6.124 1.00 94.94 83 GLU A O 1
ATOM 627 N N . TYR A 1 84 ? 12.710 -7.202 -5.326 1.00 95.50 84 TYR A N 1
ATOM 628 C CA . TYR A 1 84 ? 11.456 -7.609 -5.968 1.00 95.50 84 TYR A CA 1
ATOM 629 C C . TYR A 1 84 ? 11.579 -7.624 -7.498 1.00 95.50 84 TYR A C 1
ATOM 631 O O . TYR A 1 84 ? 11.124 -8.550 -8.161 1.00 95.50 84 TYR A O 1
ATOM 639 N N . TYR A 1 85 ? 12.258 -6.638 -8.092 1.00 95.06 85 TYR A N 1
ATOM 640 C CA . TYR A 1 85 ? 12.478 -6.619 -9.541 1.00 95.06 85 TYR A CA 1
ATOM 641 C C . TYR A 1 85 ? 13.228 -7.866 -10.041 1.00 95.06 85 TYR A C 1
ATOM 643 O O . TYR A 1 85 ? 12.883 -8.436 -11.078 1.00 95.06 85 TYR A O 1
ATOM 651 N N . ALA A 1 86 ? 14.233 -8.325 -9.291 1.00 91.38 86 ALA A N 1
ATOM 652 C CA . ALA A 1 86 ? 15.005 -9.512 -9.641 1.00 91.38 86 ALA A CA 1
ATOM 653 C C . ALA A 1 86 ? 14.218 -10.825 -9.475 1.00 91.38 86 ALA A C 1
ATOM 655 O O . ALA A 1 86 ? 14.528 -11.800 -10.167 1.00 91.38 86 ALA A O 1
ATOM 656 N N . THR A 1 87 ? 13.238 -10.886 -8.568 1.00 87.81 87 THR A N 1
ATOM 657 C CA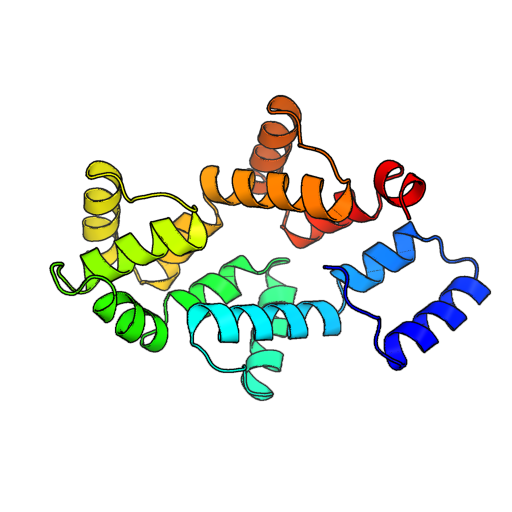 . THR A 1 87 ? 12.381 -12.068 -8.374 1.00 87.81 87 THR A CA 1
ATOM 658 C C . THR A 1 87 ? 11.228 -12.092 -9.374 1.00 87.81 87 THR A C 1
ATOM 660 O O . THR A 1 87 ? 11.079 -13.085 -10.086 1.00 87.81 87 THR A O 1
ATOM 663 N N . ALA A 1 88 ? 10.489 -10.991 -9.516 1.00 83.69 88 ALA A N 1
ATOM 664 C CA . ALA A 1 88 ? 9.384 -10.846 -10.465 1.00 83.69 88 ALA A CA 1
ATOM 665 C C . ALA A 1 88 ? 9.824 -11.098 -11.918 1.00 83.69 88 ALA A C 1
ATOM 667 O O . ALA A 1 88 ? 9.146 -11.797 -12.673 1.00 83.69 88 ALA A O 1
ATOM 668 N N . GLY A 1 89 ? 11.020 -10.625 -12.292 1.00 69.56 89 GLY A N 1
ATOM 669 C CA . GLY A 1 89 ? 11.604 -10.868 -13.613 1.00 69.56 89 GLY A CA 1
ATOM 670 C C . GLY A 1 89 ? 11.788 -12.353 -13.962 1.00 69.56 89 GLY A C 1
ATOM 671 O O . GLY A 1 89 ? 11.802 -12.713 -15.136 1.00 69.56 89 GLY A O 1
ATOM 672 N N . LYS A 1 90 ? 11.899 -13.238 -12.960 1.00 78.50 90 LYS A N 1
ATOM 673 C CA . LYS A 1 90 ? 12.053 -14.689 -13.173 1.00 78.50 90 LYS A CA 1
ATOM 674 C C . LYS A 1 90 ? 10.726 -15.405 -13.402 1.00 78.50 90 LYS A C 1
ATOM 676 O O . LYS A 1 90 ? 10.727 -16.460 -14.032 1.00 78.50 90 LYS A O 1
ATOM 681 N N . GLN A 1 91 ? 9.618 -14.857 -12.903 1.00 84.75 91 GLN A N 1
ATOM 682 C CA . GLN A 1 91 ? 8.295 -15.473 -13.021 1.00 84.75 91 GLN A CA 1
ATOM 683 C C . GLN A 1 91 ? 7.819 -15.516 -14.480 1.00 84.75 91 GLN A C 1
ATOM 685 O O . GLN A 1 91 ? 7.209 -16.497 -14.899 1.00 84.75 91 GLN A O 1
ATOM 690 N N . TYR A 1 92 ? 8.180 -14.504 -15.274 1.00 87.81 92 TYR A N 1
ATOM 691 C CA . TYR A 1 92 ? 7.799 -14.372 -16.683 1.00 87.81 92 TYR A CA 1
ATOM 692 C C . TYR A 1 92 ? 9.028 -14.422 -17.601 1.00 87.81 92 TYR A C 1
ATOM 694 O O . TYR A 1 92 ? 9.357 -13.465 -18.298 1.00 87.81 92 TYR A O 1
ATOM 702 N N . SER A 1 93 ? 9.723 -15.564 -17.588 1.00 85.88 93 SER A N 1
ATOM 703 C CA . SER A 1 93 ? 11.017 -15.770 -18.272 1.00 85.88 93 SER A CA 1
ATOM 704 C C . SER A 1 93 ? 11.020 -15.563 -19.799 1.00 85.88 93 SER A C 1
ATOM 706 O O . SER A 1 93 ? 12.088 -15.463 -20.399 1.00 85.88 93 SER A O 1
ATOM 708 N N . ASN A 1 94 ? 9.849 -15.491 -20.438 1.00 91.56 94 ASN A N 1
ATOM 709 C CA . ASN A 1 94 ? 9.683 -15.207 -21.865 1.00 91.56 94 ASN A CA 1
ATOM 710 C C . ASN A 1 94 ? 9.573 -13.704 -22.196 1.00 91.56 94 ASN A C 1
ATOM 712 O O . ASN A 1 94 ? 9.468 -13.355 -23.372 1.00 91.56 94 ASN A O 1
ATOM 716 N N . LEU A 1 95 ? 9.560 -12.826 -21.190 1.00 93.06 95 LEU A N 1
ATOM 717 C CA . LEU A 1 95 ? 9.462 -11.375 -21.344 1.00 93.06 95 LEU A CA 1
ATOM 718 C C . LEU A 1 95 ? 10.810 -10.692 -21.063 1.00 93.06 95 LEU A C 1
ATOM 720 O O . LEU A 1 95 ? 11.718 -11.278 -20.473 1.00 93.06 95 LEU A O 1
ATOM 724 N N . SER A 1 96 ? 10.947 -9.425 -21.469 1.00 93.81 96 SER A N 1
ATOM 725 C CA . SER A 1 96 ? 12.057 -8.595 -20.985 1.00 93.81 96 SER A CA 1
ATOM 726 C C . SER A 1 96 ? 11.925 -8.365 -19.470 1.00 93.81 96 SER A C 1
ATOM 728 O O . SER A 1 96 ? 10.806 -8.412 -18.958 1.00 93.81 96 SER A O 1
ATOM 730 N N . PRO A 1 97 ? 13.018 -8.065 -18.741 1.00 93.00 97 PRO A N 1
ATOM 731 C CA . PRO A 1 97 ? 12.955 -7.828 -17.297 1.00 93.00 97 PRO A CA 1
ATOM 732 C C . PRO A 1 97 ? 11.913 -6.779 -16.874 1.00 93.00 97 PRO A C 1
ATOM 734 O O . PRO A 1 97 ? 11.134 -7.033 -15.959 1.00 93.00 97 PRO A O 1
ATOM 737 N N . ASP A 1 98 ? 11.828 -5.649 -17.585 1.00 95.25 98 ASP A N 1
ATOM 738 C CA . ASP A 1 98 ? 10.824 -4.615 -17.300 1.00 95.25 98 ASP A CA 1
ATOM 739 C C . ASP A 1 98 ? 9.401 -5.098 -17.587 1.00 95.25 98 ASP A C 1
ATOM 741 O O . ASP A 1 98 ? 8.495 -4.849 -16.797 1.00 95.25 98 ASP A O 1
ATOM 745 N N . ALA A 1 99 ? 9.192 -5.820 -18.692 1.00 96.25 99 ALA A N 1
ATOM 746 C CA . ALA A 1 99 ? 7.868 -6.322 -19.044 1.00 96.25 99 ALA A CA 1
ATOM 747 C C . ALA A 1 99 ? 7.402 -7.417 -18.077 1.00 96.25 99 ALA A C 1
ATOM 749 O O . ALA A 1 99 ? 6.240 -7.424 -17.677 1.00 96.25 99 ALA A O 1
ATOM 750 N N . ALA A 1 100 ? 8.306 -8.302 -17.657 1.00 95.81 100 ALA A N 1
ATOM 751 C CA . ALA A 1 100 ? 8.055 -9.303 -16.629 1.00 95.81 100 ALA A CA 1
ATOM 752 C C . ALA A 1 100 ? 7.688 -8.651 -15.291 1.00 95.81 100 ALA A C 1
ATOM 754 O O . ALA A 1 100 ? 6.703 -9.038 -14.667 1.00 95.81 100 ALA A O 1
ATOM 755 N N . TRP A 1 101 ? 8.440 -7.628 -14.880 1.00 96.50 101 TRP A N 1
ATOM 756 C CA . TRP A 1 101 ? 8.173 -6.903 -13.644 1.00 96.50 101 TRP A CA 1
ATOM 757 C C . TRP A 1 101 ? 6.832 -6.164 -13.679 1.00 96.50 101 TRP A C 1
ATOM 759 O O . TRP A 1 101 ? 6.034 -6.336 -12.764 1.00 96.50 101 TRP A O 1
ATOM 769 N N . VAL A 1 102 ? 6.528 -5.414 -14.746 1.00 97.38 102 VAL A N 1
ATOM 770 C CA . VAL A 1 102 ? 5.217 -4.756 -14.901 1.00 97.38 102 VAL A CA 1
ATOM 771 C C . VAL A 1 102 ? 4.091 -5.790 -14.892 1.00 97.38 102 VAL A C 1
ATOM 773 O O . VAL A 1 102 ? 3.098 -5.589 -14.204 1.00 97.38 102 VAL A O 1
ATOM 776 N N . THR A 1 103 ? 4.253 -6.918 -15.588 1.00 97.00 103 THR A N 1
ATOM 777 C CA . THR A 1 103 ? 3.261 -8.010 -15.583 1.00 97.00 103 THR A CA 1
ATOM 778 C C . THR A 1 103 ? 3.009 -8.539 -14.168 1.00 97.00 103 THR A C 1
ATOM 780 O O . THR A 1 103 ? 1.856 -8.739 -13.790 1.00 97.00 103 THR A O 1
ATOM 783 N N . ALA A 1 104 ? 4.061 -8.702 -13.361 1.00 96.12 104 ALA A N 1
ATOM 784 C CA . ALA A 1 104 ? 3.925 -9.091 -11.960 1.00 96.12 104 ALA A CA 1
ATOM 785 C C . ALA A 1 104 ? 3.155 -8.046 -11.136 1.00 96.12 104 ALA A C 1
ATOM 787 O O . ALA A 1 104 ? 2.280 -8.428 -10.368 1.00 96.12 104 ALA A O 1
ATOM 788 N N . LEU A 1 105 ? 3.384 -6.742 -11.349 1.00 97.38 105 LEU A N 1
ATOM 789 C CA . LEU A 1 105 ? 2.630 -5.689 -10.649 1.00 97.38 105 LEU A CA 1
ATOM 790 C C . LEU A 1 105 ? 1.121 -5.767 -10.913 1.00 97.38 105 LEU A C 1
ATOM 792 O O . LEU A 1 105 ? 0.336 -5.609 -9.982 1.00 97.38 105 LEU A O 1
ATOM 796 N N . TYR A 1 106 ? 0.703 -6.024 -12.156 1.00 97.81 106 TYR A N 1
ATOM 797 C CA . TYR A 1 106 ? -0.720 -6.195 -12.482 1.00 97.8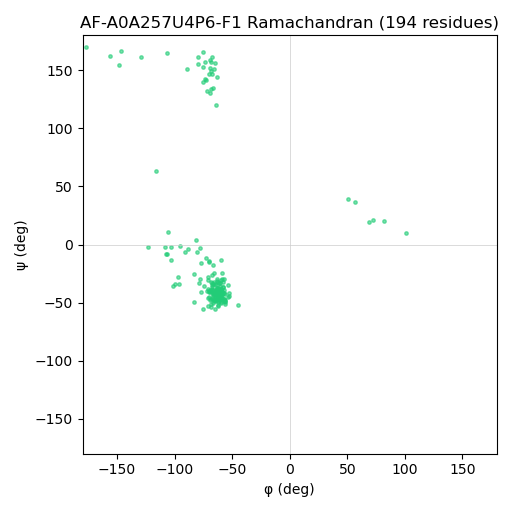1 106 TYR A CA 1
ATOM 798 C C . TYR A 1 106 ? -1.341 -7.364 -11.714 1.00 97.81 106 TYR A C 1
ATOM 800 O O . TYR A 1 106 ? -2.405 -7.218 -11.113 1.00 97.81 106 TYR A O 1
ATOM 808 N N . HIS A 1 107 ? -0.653 -8.502 -11.685 1.00 95.38 107 HIS A N 1
ATOM 809 C CA . HIS A 1 107 ? -1.133 -9.680 -10.976 1.00 95.38 107 HIS A CA 1
ATOM 810 C C . HIS A 1 107 ? -1.180 -9.451 -9.457 1.00 95.38 107 HIS A C 1
ATOM 812 O O . HIS A 1 107 ? -2.191 -9.714 -8.801 1.00 95.38 107 HIS A O 1
ATOM 818 N N . ASP A 1 108 ? -0.096 -8.922 -8.901 1.00 94.62 108 ASP A N 1
ATOM 819 C CA . ASP A 1 108 ? 0.102 -8.855 -7.461 1.00 94.62 108 ASP A CA 1
ATOM 820 C C . ASP A 1 108 ? -0.671 -7.703 -6.802 1.00 94.62 108 ASP A C 1
ATOM 822 O O . ASP A 1 108 ? -1.137 -7.858 -5.673 1.00 94.62 108 ASP A O 1
ATOM 826 N N . LEU A 1 109 ? -0.835 -6.569 -7.498 1.00 96.44 109 LEU A N 1
ATOM 827 C CA . LEU A 1 109 ? -1.512 -5.378 -6.968 1.00 96.44 109 LEU A CA 1
ATOM 828 C C . LEU A 1 109 ? -2.946 -5.214 -7.473 1.00 96.44 109 LEU A C 1
ATOM 830 O O . LEU A 1 109 ? -3.795 -4.723 -6.734 1.00 96.44 109 LEU A O 1
ATOM 834 N N . LEU A 1 110 ? -3.225 -5.581 -8.726 1.00 97.44 110 LEU A N 1
ATOM 835 C CA . LEU A 1 110 ? -4.540 -5.358 -9.344 1.00 97.44 110 LEU A CA 1
ATOM 836 C C . LEU A 1 110 ? -5.356 -6.646 -9.490 1.00 97.44 110 LEU A C 1
ATOM 838 O O . LEU A 1 110 ? -6.535 -6.576 -9.829 1.00 97.44 110 LEU A O 1
ATOM 842 N N . HIS A 1 111 ? -4.756 -7.807 -9.20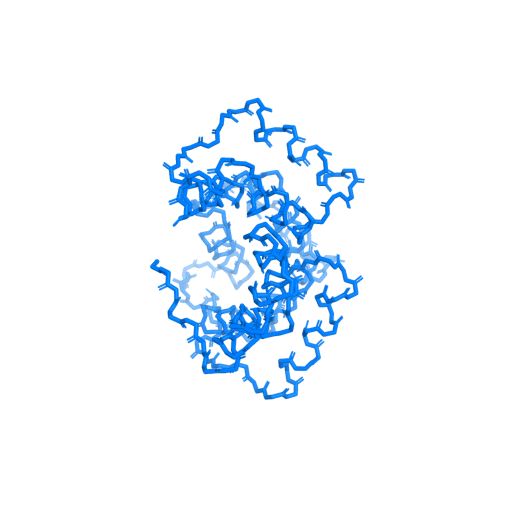9 1.00 95.62 111 HIS A N 1
ATOM 843 C CA . HIS A 1 111 ? -5.395 -9.123 -9.305 1.00 95.62 111 HIS A CA 1
ATOM 844 C C . HIS A 1 111 ? -5.971 -9.422 -10.692 1.00 95.62 111 HIS A C 1
ATOM 846 O O . HIS A 1 111 ? -7.015 -10.063 -10.828 1.00 95.62 111 HIS A O 1
ATOM 852 N N . ARG A 1 112 ? -5.276 -8.966 -11.737 1.00 96.88 112 ARG A N 1
ATOM 853 C CA . ARG A 1 112 ? -5.645 -9.233 -13.127 1.00 96.88 112 ARG A CA 1
ATOM 854 C C . ARG A 1 112 ? -4.431 -9.350 -14.032 1.00 96.88 112 ARG A C 1
ATOM 856 O O . ARG A 1 112 ? -3.334 -8.924 -13.682 1.00 96.88 112 ARG A O 1
ATOM 863 N N . ASP A 1 113 ? -4.670 -9.858 -15.234 1.00 96.31 113 ASP A N 1
ATOM 864 C CA . ASP A 1 113 ? -3.670 -9.856 -16.291 1.00 96.31 113 ASP A CA 1
ATOM 865 C C . ASP A 1 113 ? -3.413 -8.436 -16.814 1.00 96.31 113 ASP A C 1
ATOM 867 O O . ASP A 1 113 ? -4.304 -7.575 -16.883 1.00 96.31 113 ASP A O 1
ATOM 871 N N . VAL A 1 114 ? -2.163 -8.206 -17.213 1.00 96.12 114 VAL A N 1
ATOM 872 C CA . VAL A 1 114 ? -1.758 -6.969 -17.876 1.00 96.12 114 VAL A CA 1
ATOM 873 C C . VAL A 1 114 ? -2.382 -6.874 -19.268 1.00 96.12 114 VAL A C 1
ATOM 875 O O . VAL A 1 114 ? -2.339 -7.815 -20.060 1.00 96.12 114 VAL A O 1
ATOM 878 N N . ASP A 1 115 ? -2.933 -5.707 -19.594 1.00 97.06 115 ASP A N 1
ATOM 879 C CA . ASP A 1 115 ? -3.395 -5.402 -20.945 1.00 97.06 115 ASP A CA 1
ATOM 880 C C . ASP A 1 115 ? -2.267 -4.780 -21.801 1.00 97.06 115 ASP A C 1
ATOM 882 O O . ASP A 1 115 ? -1.382 -4.104 -21.265 1.00 97.06 115 ASP A O 1
ATOM 886 N N . PRO A 1 116 ? -2.273 -4.961 -23.140 1.00 97.25 116 PRO A N 1
ATOM 887 C CA . PRO A 1 116 ? -1.187 -4.477 -23.998 1.00 97.25 116 PRO A CA 1
ATOM 888 C C . PRO A 1 116 ? -0.938 -2.963 -23.919 1.00 97.25 116 PRO A C 1
ATOM 890 O O . PRO A 1 116 ? 0.211 -2.521 -23.980 1.00 97.25 116 PRO A O 1
ATOM 893 N N . SER A 1 117 ? -1.999 -2.163 -23.771 1.00 97.75 117 SER A N 1
ATOM 894 C CA . SER A 1 117 ? -1.897 -0.706 -23.625 1.00 97.75 117 SER A CA 1
ATOM 895 C C . SER A 1 117 ? -1.237 -0.307 -22.310 1.00 97.75 117 SER A C 1
ATOM 897 O O . SER A 1 117 ? -0.323 0.518 -22.312 1.00 97.75 117 SER A O 1
ATOM 899 N N . GLY A 1 118 ? -1.658 -0.920 -21.206 1.00 97.56 118 GLY A N 1
ATOM 900 C CA . GLY A 1 118 ? -1.099 -0.721 -19.880 1.00 97.56 118 GLY A CA 1
ATOM 901 C C . GLY A 1 118 ? 0.375 -1.101 -19.829 1.00 97.56 118 GLY A C 1
ATOM 902 O O . GLY A 1 118 ? 1.202 -0.298 -19.399 1.00 97.56 118 GLY A O 1
ATOM 903 N N . LEU A 1 119 ? 0.734 -2.267 -20.378 1.00 98.00 119 LEU A N 1
ATOM 904 C CA . LEU A 1 119 ? 2.134 -2.681 -20.490 1.00 98.00 119 LEU A CA 1
ATOM 905 C C . LEU A 1 119 ? 2.964 -1.636 -21.242 1.00 98.00 119 LEU A C 1
ATOM 907 O O . LEU A 1 119 ? 3.993 -1.186 -20.740 1.00 98.00 119 LEU A O 1
ATOM 911 N N . SER A 1 120 ? 2.508 -1.212 -22.425 1.00 98.38 120 SER A N 1
ATOM 912 C CA . SER A 1 120 ? 3.231 -0.216 -23.220 1.00 98.38 120 SER A CA 1
ATOM 913 C C . SER A 1 120 ? 3.366 1.125 -22.497 1.00 98.38 120 SER A C 1
ATOM 915 O O . SER A 1 120 ? 4.401 1.777 -22.632 1.00 98.38 120 SER A O 1
ATOM 917 N N . TYR A 1 121 ? 2.348 1.553 -21.749 1.00 98.50 121 TYR A N 1
ATOM 918 C CA . TYR A 1 121 ? 2.398 2.785 -20.968 1.00 98.50 121 TYR A CA 1
ATOM 919 C C . TYR A 1 121 ? 3.491 2.714 -19.896 1.00 98.50 121 TYR A C 1
ATOM 921 O O . TYR A 1 121 ? 4.379 3.569 -19.867 1.00 98.50 121 TYR A O 1
ATOM 929 N N . TRP A 1 122 ? 3.487 1.668 -19.068 1.00 98.25 122 TRP A N 1
ATOM 930 C CA . TRP A 1 122 ? 4.451 1.535 -17.973 1.00 98.25 122 TRP A CA 1
ATOM 931 C C . TRP A 1 122 ? 5.882 1.307 -18.460 1.00 98.25 122 TRP A C 1
ATOM 933 O O . TRP A 1 122 ? 6.814 1.858 -17.875 1.00 98.25 122 TRP A O 1
ATOM 943 N N . LEU A 1 123 ? 6.062 0.575 -19.565 1.00 98.00 123 LEU A N 1
ATOM 944 C CA . LEU A 1 123 ? 7.374 0.394 -20.195 1.00 98.00 123 LEU A CA 1
ATOM 945 C C . LEU A 1 123 ? 7.972 1.702 -20.717 1.00 98.00 123 LEU A C 1
ATOM 947 O O . LEU A 1 123 ? 9.191 1.850 -20.702 1.00 98.00 123 LEU A O 1
ATOM 951 N N . ASN A 1 124 ? 7.139 2.652 -21.150 1.00 98.38 124 ASN A N 1
ATOM 952 C CA . ASN A 1 124 ? 7.593 3.997 -21.496 1.00 98.38 124 ASN A CA 1
ATOM 953 C C . ASN A 1 124 ? 7.844 4.840 -20.238 1.00 98.38 124 ASN A C 1
ATOM 955 O O . ASN A 1 124 ? 8.842 5.553 -20.162 1.00 98.38 124 ASN A O 1
ATOM 959 N N . TYR A 1 125 ? 6.967 4.740 -19.236 1.00 98.12 125 TYR A N 1
ATOM 960 C CA . TYR A 1 125 ? 7.057 5.521 -18.002 1.00 98.12 125 TYR A CA 1
ATOM 961 C C . TYR A 1 125 ? 8.332 5.214 -17.201 1.00 98.12 125 TYR A C 1
ATOM 963 O O . TYR A 1 125 ? 8.990 6.136 -16.719 1.00 98.12 125 TYR A O 1
ATOM 971 N N . ILE A 1 126 ? 8.730 3.941 -17.106 1.00 96.06 126 ILE A N 1
ATOM 972 C CA . ILE A 1 126 ? 9.931 3.514 -16.367 1.00 96.06 126 ILE A CA 1
ATOM 973 C C . ILE A 1 126 ? 11.246 4.006 -17.002 1.00 96.06 126 ILE A C 1
ATOM 975 O O . ILE A 1 126 ? 12.265 4.064 -16.323 1.00 96.06 126 ILE A O 1
ATOM 979 N N . GLN A 1 127 ? 11.246 4.426 -18.275 1.00 96.44 127 GLN A N 1
ATOM 980 C CA . GLN A 1 127 ? 12.461 4.946 -18.925 1.00 96.44 127 GLN A CA 1
ATOM 981 C C . GLN A 1 127 ? 12.924 6.282 -18.333 1.00 96.44 127 GLN A C 1
ATOM 983 O O . GLN A 1 127 ? 14.103 6.624 -18.413 1.00 96.44 127 GLN A O 1
ATOM 988 N N . THR A 1 128 ? 12.001 7.059 -17.761 1.00 97.50 128 THR A N 1
ATOM 989 C CA . THR A 1 128 ? 12.273 8.398 -17.215 1.00 97.50 128 THR A CA 1
ATOM 990 C C . THR A 1 128 ? 11.895 8.539 -15.744 1.00 97.50 128 THR A C 1
ATOM 992 O O . THR A 1 128 ? 12.144 9.589 -15.153 1.00 97.50 128 THR A O 1
ATOM 995 N N . ASN A 1 129 ? 11.335 7.492 -15.133 1.00 98.06 129 ASN A N 1
ATOM 996 C CA . ASN A 1 129 ? 10.886 7.486 -13.745 1.00 98.06 129 ASN A CA 1
ATOM 997 C C . ASN A 1 129 ? 11.450 6.291 -12.979 1.00 98.06 129 ASN A C 1
ATOM 999 O O . ASN A 1 129 ? 11.860 5.283 -13.548 1.00 98.06 129 ASN A O 1
ATOM 1003 N N . SER A 1 130 ? 11.437 6.387 -11.652 1.00 97.81 130 SER A N 1
ATOM 1004 C CA . SER A 1 130 ? 11.860 5.275 -10.803 1.00 97.81 130 SER A CA 1
ATOM 1005 C C . SER A 1 130 ? 10.817 4.149 -10.776 1.00 97.81 130 SER A C 1
ATOM 1007 O O . SER A 1 130 ? 9.619 4.383 -10.951 1.00 97.81 130 SER A O 1
ATOM 1009 N N . ARG A 1 131 ? 11.249 2.923 -10.454 1.00 97.38 131 ARG A N 1
ATOM 1010 C CA . ARG A 1 131 ? 10.332 1.804 -10.164 1.00 97.38 131 ARG A CA 1
ATOM 1011 C C . ARG A 1 131 ? 9.375 2.114 -9.013 1.00 97.38 131 ARG A C 1
ATOM 1013 O O . ARG A 1 131 ? 8.214 1.738 -9.084 1.00 97.38 131 ARG A O 1
ATOM 1020 N N . ALA A 1 132 ? 9.832 2.831 -7.987 1.00 97.94 132 ALA A N 1
ATOM 1021 C CA . ALA A 1 132 ? 8.956 3.268 -6.902 1.00 97.94 132 ALA A CA 1
ATOM 1022 C C . ALA A 1 132 ? 7.838 4.183 -7.432 1.00 97.94 132 ALA A C 1
ATOM 1024 O O . ALA A 1 132 ? 6.679 3.986 -7.096 1.00 97.94 132 ALA A O 1
ATOM 1025 N N . SER A 1 133 ? 8.155 5.106 -8.347 1.00 98.31 133 SER A N 1
ATOM 1026 C CA . SER A 1 133 ? 7.162 5.976 -8.995 1.00 98.31 133 SER A CA 1
ATOM 1027 C C . SER A 1 133 ? 6.153 5.198 -9.844 1.00 98.31 133 SER A C 1
ATOM 1029 O O . SER A 1 133 ? 4.988 5.580 -9.893 1.00 98.31 133 SER A O 1
ATOM 1031 N N . VAL A 1 134 ? 6.576 4.112 -10.502 1.00 98.25 134 VAL A N 1
ATOM 1032 C CA . VAL A 1 134 ? 5.650 3.190 -11.183 1.00 98.25 134 VAL A CA 1
ATOM 1033 C C . VAL A 1 134 ? 4.712 2.551 -10.159 1.00 98.25 134 VAL A C 1
ATOM 1035 O O . VAL A 1 134 ? 3.503 2.643 -10.323 1.00 98.25 134 VAL A O 1
ATOM 1038 N N . VAL A 1 135 ? 5.241 1.967 -9.077 1.00 98.44 135 VAL A N 1
ATOM 1039 C CA . VAL A 1 135 ? 4.415 1.314 -8.045 1.00 98.44 135 VAL A CA 1
ATOM 1040 C C . VAL A 1 135 ? 3.445 2.296 -7.389 1.00 98.44 135 VAL A C 1
ATOM 1042 O O . VAL A 1 135 ? 2.285 1.936 -7.218 1.00 98.44 135 VAL A O 1
ATOM 1045 N N . ILE A 1 136 ? 3.860 3.537 -7.099 1.00 98.38 136 ILE A N 1
ATOM 1046 C CA . ILE A 1 136 ? 2.950 4.598 -6.632 1.00 98.38 136 ILE A CA 1
ATOM 1047 C C . ILE A 1 136 ? 1.779 4.765 -7.597 1.00 98.38 136 ILE A C 1
ATOM 1049 O O . ILE A 1 136 ? 0.632 4.801 -7.158 1.00 98.38 136 ILE A O 1
ATOM 1053 N N . GLY A 1 137 ? 2.038 4.786 -8.905 1.00 98.12 137 GLY A N 1
ATOM 1054 C CA . GLY A 1 137 ? 0.987 4.857 -9.916 1.00 98.12 137 GLY A CA 1
ATOM 1055 C C . GLY A 1 137 ? -0.005 3.686 -9.870 1.00 98.12 137 GLY A C 1
ATOM 1056 O O . GLY A 1 137 ? -1.182 3.887 -10.149 1.00 98.12 137 GLY A O 1
ATOM 1057 N N . PHE A 1 138 ? 0.426 2.490 -9.456 1.00 98.50 138 PHE A N 1
ATOM 1058 C CA . PHE A 1 138 ? -0.471 1.355 -9.209 1.00 98.50 138 PHE A CA 1
ATOM 1059 C C . PHE A 1 138 ? -1.243 1.507 -7.895 1.00 98.50 138 PHE A C 1
ATOM 1061 O O . PHE A 1 138 ? -2.472 1.481 -7.914 1.00 98.50 138 PHE A O 1
ATOM 1068 N N . VAL A 1 139 ? -0.557 1.689 -6.761 1.00 98.19 139 VAL A N 1
ATOM 1069 C CA . VAL A 1 139 ? -1.188 1.668 -5.422 1.00 98.19 139 VAL A CA 1
ATOM 1070 C C . VAL A 1 139 ? -2.038 2.908 -5.123 1.00 98.19 139 VAL A C 1
ATOM 1072 O O . VAL A 1 139 ? -2.813 2.924 -4.170 1.00 98.19 139 VAL A O 1
ATOM 1075 N N . THR A 1 140 ? -1.932 3.947 -5.951 1.00 97.38 140 THR A N 1
ATOM 1076 C CA . THR A 1 140 ? -2.809 5.126 -5.898 1.00 97.38 140 THR A CA 1
ATOM 1077 C C . THR A 1 140 ? -3.885 5.136 -6.982 1.00 97.38 140 THR A C 1
ATOM 1079 O O . THR A 1 140 ? -4.718 6.038 -6.980 1.00 97.38 140 THR A O 1
ATOM 1082 N N . SER A 1 141 ? -3.914 4.139 -7.875 1.00 98.12 141 SER A N 1
ATOM 1083 C CA . SER A 1 141 ? -4.927 4.051 -8.930 1.00 98.12 141 SER A CA 1
ATOM 1084 C C . SER A 1 141 ? -6.322 3.747 -8.382 1.00 98.12 141 SER A C 1
ATOM 1086 O O . SER A 1 141 ? -6.475 3.048 -7.375 1.00 98.12 141 SER A O 1
ATOM 1088 N N . ASP A 1 142 ? -7.350 4.203 -9.100 1.00 97.88 142 ASP A N 1
ATOM 1089 C CA . ASP A 1 142 ? -8.751 3.872 -8.816 1.00 97.88 142 ASP A CA 1
ATOM 1090 C C . ASP A 1 142 ? -8.967 2.361 -8.729 1.00 97.88 142 ASP A C 1
ATOM 1092 O O . ASP A 1 142 ? -9.654 1.886 -7.832 1.00 97.88 142 ASP A O 1
ATOM 1096 N N . GLU A 1 143 ? -8.356 1.591 -9.631 1.00 97.69 143 GLU A N 1
ATOM 1097 C CA . GLU A 1 143 ? -8.499 0.136 -9.675 1.00 97.69 143 GLU A CA 1
ATOM 1098 C C . GLU A 1 143 ? -7.978 -0.528 -8.395 1.00 97.69 143 GLU A C 1
ATOM 1100 O O . GLU A 1 143 ? -8.696 -1.301 -7.757 1.00 97.69 143 GLU A O 1
ATOM 1105 N N . TYR A 1 144 ? -6.764 -0.170 -7.969 1.00 98.44 144 TYR A N 1
ATOM 1106 C CA . TYR A 1 144 ? -6.202 -0.666 -6.716 1.00 98.44 144 TYR A CA 1
ATOM 1107 C C . TYR A 1 144 ? -7.069 -0.268 -5.517 1.00 98.44 144 TYR A C 1
ATOM 1109 O O . TYR A 1 144 ? -7.396 -1.103 -4.671 1.00 98.44 144 TYR A O 1
ATOM 1117 N N . ARG A 1 145 ? -7.489 1.001 -5.450 1.00 98.31 145 ARG A N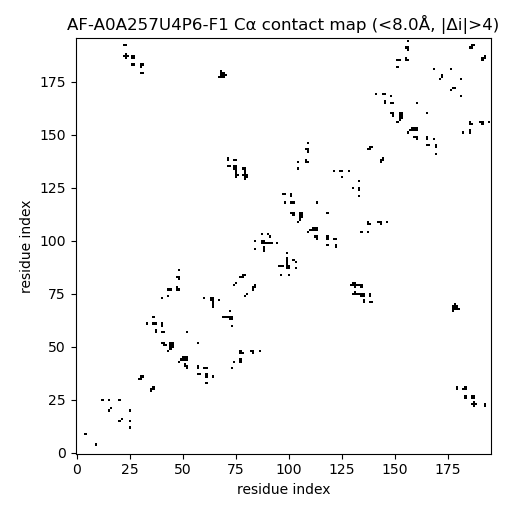 1
ATOM 1118 C CA . ARG A 1 145 ? -8.309 1.510 -4.344 1.00 98.31 145 ARG A CA 1
ATOM 1119 C C . ARG A 1 145 ? -9.675 0.832 -4.289 1.00 98.31 145 ARG A C 1
ATOM 1121 O O . ARG A 1 145 ? -10.132 0.503 -3.199 1.00 98.31 145 ARG A O 1
ATOM 1128 N N . LEU A 1 146 ? -10.311 0.563 -5.428 1.00 98.19 146 LEU A N 1
ATOM 1129 C CA . LEU A 1 146 ? -11.575 -0.178 -5.485 1.00 98.19 146 LEU A CA 1
ATOM 1130 C C . LEU A 1 146 ? -11.416 -1.605 -4.955 1.00 98.19 146 LEU A C 1
ATOM 1132 O O . LEU A 1 146 ? -12.231 -2.031 -4.134 1.00 98.19 146 LEU A O 1
ATOM 1136 N N . ASN A 1 147 ? -10.358 -2.314 -5.361 1.00 97.31 147 ASN A N 1
ATOM 1137 C CA . ASN A 1 147 ? -10.050 -3.650 -4.843 1.00 97.31 147 ASN A CA 1
ATOM 1138 C C . ASN A 1 147 ? -9.821 -3.620 -3.325 1.00 97.31 147 ASN A C 1
ATOM 1140 O O . ASN A 1 147 ? -10.392 -4.430 -2.591 1.00 97.31 147 ASN A O 1
ATOM 1144 N N . LEU A 1 148 ? -9.039 -2.650 -2.844 1.00 96.88 148 LEU A N 1
ATOM 1145 C CA . LEU A 1 148 ? -8.754 -2.458 -1.425 1.00 96.88 148 LEU A CA 1
ATOM 1146 C C . LEU A 1 148 ? -10.030 -2.197 -0.611 1.00 96.88 148 LEU A C 1
ATOM 1148 O O . LEU A 1 148 ? -10.273 -2.872 0.389 1.00 96.88 148 LEU A O 1
ATOM 1152 N N . ILE A 1 149 ? -10.862 -1.248 -1.051 1.00 97.31 149 ILE A N 1
ATOM 1153 C CA . ILE A 1 149 ? -12.120 -0.889 -0.385 1.00 97.31 149 ILE A CA 1
ATOM 1154 C C . ILE A 1 149 ? -13.069 -2.089 -0.368 1.00 97.31 149 ILE A C 1
ATOM 1156 O O . ILE A 1 149 ? -13.647 -2.394 0.675 1.00 97.31 149 ILE A O 1
ATOM 1160 N N . GLY A 1 150 ? -13.206 -2.797 -1.493 1.00 96.44 150 GLY A N 1
ATOM 1161 C CA . GLY A 1 150 ? -14.009 -4.016 -1.570 1.00 96.44 150 GLY A CA 1
ATOM 1162 C C . GLY A 1 150 ? -13.547 -5.066 -0.560 1.00 96.44 150 GLY A C 1
ATOM 1163 O O . GLY A 1 150 ? -14.354 -5.567 0.222 1.00 96.44 150 GLY A O 1
ATOM 1164 N N . ASN A 1 151 ? -12.239 -5.326 -0.501 1.00 95.06 151 ASN A N 1
ATOM 1165 C CA . ASN A 1 151 ? -11.662 -6.267 0.453 1.00 95.06 151 ASN A CA 1
ATOM 1166 C C . ASN A 1 151 ? -11.872 -5.839 1.916 1.00 95.06 151 ASN A C 1
ATOM 1168 O O . ASN A 1 151 ? -12.154 -6.685 2.764 1.00 95.06 151 ASN A O 1
ATOM 1172 N N . TRP A 1 152 ? -11.776 -4.546 2.238 1.00 94.38 152 TRP A N 1
ATOM 1173 C CA . TRP A 1 152 ? -12.063 -4.049 3.588 1.00 94.38 152 TRP A CA 1
ATOM 1174 C C . TRP A 1 152 ? -13.528 -4.220 3.979 1.00 94.38 152 TRP A C 1
ATOM 1176 O O . TRP A 1 152 ? -13.809 -4.631 5.104 1.00 94.38 152 TRP A O 1
ATOM 1186 N N . PHE A 1 153 ? -14.463 -3.954 3.071 1.00 94.81 153 PHE A N 1
ATOM 1187 C CA . PHE A 1 153 ? -15.884 -4.175 3.333 1.00 94.81 153 PHE A CA 1
ATOM 1188 C C . PHE A 1 153 ? -16.189 -5.659 3.562 1.00 94.81 153 PHE A C 1
ATOM 1190 O O . PHE A 1 153 ? -16.854 -5.996 4.540 1.00 94.81 153 PHE A O 1
ATOM 1197 N N . 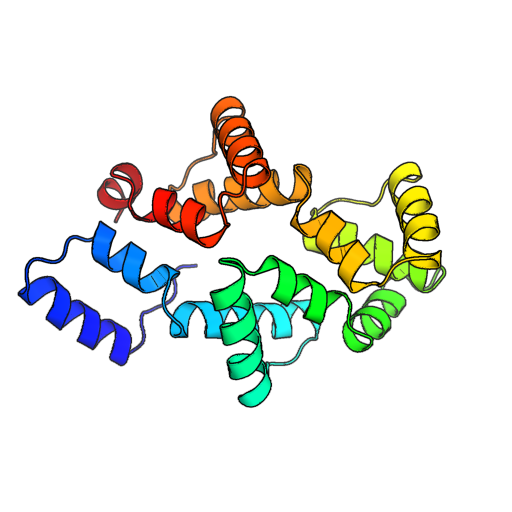GLU A 1 154 ? -15.626 -6.561 2.759 1.00 93.88 154 GLU A N 1
ATOM 1198 C CA . GLU A 1 154 ? -15.791 -8.002 2.983 1.00 93.88 154 GLU A CA 1
ATOM 1199 C C . GLU A 1 154 ? -15.121 -8.462 4.286 1.00 93.88 154 GLU A C 1
ATOM 1201 O O . GLU A 1 154 ? -15.706 -9.206 5.070 1.00 93.88 154 GLU A O 1
ATOM 1206 N N . THR A 1 155 ? -13.914 -7.977 4.574 1.00 88.56 155 THR A N 1
ATOM 1207 C CA . THR A 1 155 ? -13.140 -8.407 5.747 1.00 88.56 155 THR A CA 1
ATOM 1208 C C . THR A 1 155 ? -13.728 -7.893 7.060 1.00 88.56 155 THR A C 1
ATOM 1210 O O . THR A 1 155 ? -13.833 -8.654 8.021 1.00 88.56 155 THR A O 1
ATOM 1213 N N . TYR A 1 156 ? -14.092 -6.611 7.122 1.00 86.38 156 TYR A N 1
ATOM 1214 C CA . TYR A 1 156 ? -14.507 -5.953 8.364 1.00 86.38 156 TYR A CA 1
ATOM 1215 C C . TYR A 1 156 ? -16.024 -5.850 8.501 1.00 86.38 156 TYR A C 1
ATOM 1217 O O . TYR A 1 156 ? -16.543 -5.952 9.608 1.00 86.38 156 TYR A O 1
ATOM 1225 N N . LEU A 1 157 ? -16.748 -5.676 7.394 1.00 89.50 157 LEU A N 1
ATOM 1226 C CA . LEU A 1 157 ? -18.204 -5.524 7.401 1.00 89.50 157 LEU A CA 1
ATOM 1227 C C . LEU A 1 157 ? -18.928 -6.751 6.849 1.00 89.50 157 LEU A C 1
ATOM 1229 O O . LEU A 1 157 ? -20.153 -6.773 6.889 1.00 89.50 157 LEU A O 1
ATOM 1233 N N . GLY A 1 158 ? -18.224 -7.792 6.383 1.00 92.19 158 GLY A N 1
ATOM 1234 C CA . GLY A 1 158 ? -18.783 -9.056 5.883 1.00 92.19 158 GLY A CA 1
ATOM 1235 C C . GLY A 1 158 ? -19.882 -8.879 4.839 1.00 92.19 158 GLY A C 1
ATOM 1236 O O . GLY A 1 158 ? -20.914 -9.548 4.940 1.00 92.19 158 GLY A O 1
ATOM 1237 N N . ARG A 1 159 ? -19.710 -7.903 3.948 1.00 94.31 159 ARG A N 1
ATOM 1238 C CA . ARG A 1 159 ? -20.553 -7.663 2.778 1.00 94.31 159 ARG A CA 1
ATOM 1239 C C . ARG A 1 159 ? -19.764 -6.910 1.716 1.00 94.31 159 ARG A C 1
ATOM 1241 O O . ARG A 1 159 ? -18.820 -6.198 2.045 1.00 94.31 159 ARG A O 1
ATOM 1248 N N . ALA A 1 160 ? -20.254 -6.935 0.484 1.00 95.50 160 ALA A N 1
ATOM 1249 C CA . ALA A 1 160 ? -19.738 -6.079 -0.572 1.00 95.50 160 ALA A CA 1
ATOM 1250 C C . ALA A 1 160 ? -20.058 -4.592 -0.315 1.00 95.50 160 ALA A C 1
ATOM 1252 O O . ALA A 1 160 ? -21.118 -4.226 0.218 1.00 95.50 160 ALA A O 1
ATOM 1253 N N . VAL A 1 161 ? -19.142 -3.722 -0.740 1.00 95.31 161 VAL A N 1
ATOM 1254 C CA . VAL A 1 161 ? -19.399 -2.286 -0.909 1.00 95.31 161 VAL A CA 1
ATOM 1255 C C . VAL A 1 161 ? -20.238 -2.070 -2.171 1.00 95.31 161 VAL A C 1
ATOM 1257 O O . VAL A 1 161 ? -20.013 -2.724 -3.189 1.00 95.31 161 VAL A O 1
ATOM 1260 N N . ASP A 1 162 ? -21.213 -1.162 -2.135 1.00 96.25 162 ASP A N 1
ATOM 1261 C CA . ASP A 1 162 ? -21.928 -0.788 -3.355 1.00 96.25 162 ASP A CA 1
ATOM 1262 C C . ASP A 1 162 ? -21.065 0.126 -4.241 1.00 96.25 162 ASP A C 1
ATOM 1264 O O . ASP A 1 162 ? -20.211 0.875 -3.759 1.00 96.25 162 ASP A O 1
ATOM 1268 N N . ALA A 1 163 ? -21.303 0.089 -5.554 1.00 94.38 163 ALA A N 1
ATOM 1269 C CA . ALA A 1 163 ? -20.482 0.816 -6.521 1.00 94.38 163 ALA A CA 1
ATOM 1270 C C . ALA A 1 163 ? -20.488 2.343 -6.303 1.00 94.38 163 ALA A C 1
ATOM 1272 O O . ALA A 1 163 ? -19.472 2.994 -6.538 1.00 94.38 163 ALA A O 1
ATOM 1273 N N . GLY A 1 164 ? -21.601 2.923 -5.839 1.00 93.88 164 GLY A N 1
ATOM 1274 C CA . GLY A 1 164 ? -21.705 4.363 -5.590 1.00 93.88 164 GLY A CA 1
ATOM 1275 C C . GLY A 1 164 ? -20.865 4.805 -4.391 1.00 93.88 164 GLY A C 1
ATOM 1276 O O . GLY A 1 164 ? -20.115 5.783 -4.478 1.00 93.88 164 GLY A O 1
ATOM 1277 N N . SER A 1 165 ? -20.939 4.055 -3.290 1.00 93.88 165 SER A N 1
ATOM 1278 C CA . SER A 1 165 ? -20.118 4.284 -2.099 1.00 93.88 165 SER A CA 1
ATOM 1279 C C . SER A 1 165 ? -18.637 4.054 -2.384 1.00 93.88 165 SER A C 1
ATOM 1281 O O . SER A 1 165 ? -17.819 4.899 -2.028 1.00 93.88 165 SER A O 1
ATOM 1283 N N . ALA A 1 166 ? -18.283 2.972 -3.088 1.00 96.31 166 ALA A N 1
ATOM 1284 C CA . ALA A 1 166 ? -16.897 2.679 -3.457 1.00 96.31 166 ALA A CA 1
ATOM 1285 C C . ALA A 1 166 ? -16.266 3.837 -4.245 1.00 96.31 166 ALA A C 1
ATOM 1287 O O . ALA A 1 166 ? -15.197 4.327 -3.892 1.00 96.31 166 ALA A O 1
ATOM 1288 N N . GLN A 1 167 ? -16.978 4.349 -5.251 1.00 96.38 167 GLN A N 1
ATOM 1289 C CA . GLN A 1 167 ? -16.538 5.500 -6.043 1.00 96.38 167 GLN A CA 1
ATOM 1290 C C . GLN A 1 167 ? -16.445 6.791 -5.220 1.00 96.38 167 GLN A C 1
ATOM 1292 O O . GLN A 1 167 ? -15.573 7.625 -5.457 1.00 96.38 167 GLN A O 1
ATOM 1297 N N . SER A 1 168 ? -17.323 6.969 -4.233 1.00 95.19 168 SER A N 1
ATOM 1298 C CA . SER A 1 168 ? -17.262 8.125 -3.333 1.00 95.19 168 SER A CA 1
ATOM 1299 C C . SER A 1 168 ? -16.020 8.080 -2.439 1.00 95.19 168 SER A C 1
ATOM 1301 O O . SER A 1 168 ? -15.380 9.110 -2.236 1.00 95.19 168 SER A O 1
ATOM 1303 N N . PHE A 1 169 ? -15.636 6.894 -1.958 1.00 96.69 169 PHE A N 1
ATOM 1304 C CA . PHE A 1 169 ? -14.398 6.710 -1.203 1.00 96.69 169 PHE A CA 1
ATOM 1305 C C . PHE A 1 169 ? -13.152 6.931 -2.060 1.00 96.69 169 PHE A C 1
ATOM 1307 O O . PHE A 1 169 ? -12.252 7.632 -1.611 1.00 96.69 169 PHE A O 1
ATOM 1314 N N . VAL A 1 170 ? -13.117 6.425 -3.298 1.00 98.00 170 VAL A N 1
ATOM 1315 C CA . VAL A 1 170 ? -12.003 6.689 -4.229 1.00 98.00 170 VAL A CA 1
ATOM 1316 C C . VAL A 1 170 ? -11.809 8.193 -4.431 1.00 98.00 170 VAL A C 1
ATOM 1318 O O . VAL A 1 170 ? -10.711 8.693 -4.211 1.00 98.00 170 VAL A O 1
ATOM 1321 N N . LYS A 1 171 ? -12.888 8.939 -4.707 1.00 96.56 171 LYS A N 1
ATOM 1322 C CA . LYS A 1 171 ? -12.831 10.407 -4.836 1.00 96.56 171 LYS A CA 1
ATOM 1323 C C . LYS A 1 171 ? -12.353 11.103 -3.564 1.00 96.56 171 LYS A C 1
ATOM 1325 O O . LYS A 1 171 ? -11.678 12.126 -3.640 1.00 96.56 171 LYS A O 1
ATOM 1330 N N . ALA A 1 172 ? -12.719 10.585 -2.393 1.00 93.44 172 ALA A N 1
ATOM 1331 C CA . ALA A 1 172 ? -12.215 11.117 -1.133 1.00 93.44 172 ALA A CA 1
ATOM 1332 C C . ALA A 1 172 ? -10.704 10.873 -0.997 1.00 93.44 172 ALA A C 1
ATOM 1334 O O . ALA A 1 172 ? -9.987 11.770 -0.558 1.00 93.44 172 ALA A O 1
ATOM 1335 N N . MET A 1 173 ? -10.209 9.706 -1.422 1.00 96.81 173 MET A N 1
ATOM 1336 C CA . MET A 1 173 ? -8.776 9.398 -1.443 1.00 96.81 173 MET A CA 1
ATOM 1337 C C . MET A 1 173 ? -8.012 10.254 -2.461 1.00 96.81 173 MET A C 1
ATOM 1339 O O . MET A 1 173 ? -6.918 10.723 -2.155 1.00 96.81 173 MET A O 1
ATOM 1343 N N . ASP A 1 174 ? -8.603 10.559 -3.620 1.00 95.38 174 ASP A N 1
ATOM 1344 C CA . ASP A 1 174 ? -8.044 11.530 -4.577 1.00 95.38 174 ASP A CA 1
ATOM 1345 C C . ASP A 1 174 ? -7.936 12.936 -3.985 1.00 95.38 174 ASP A C 1
ATOM 1347 O O . ASP A 1 174 ? -7.005 13.680 -4.289 1.00 95.38 174 ASP A O 1
ATOM 1351 N N . ALA A 1 175 ? -8.874 13.295 -3.107 1.00 94.69 175 ALA A N 1
ATOM 1352 C CA . ALA A 1 175 ? -8.863 14.553 -2.370 1.00 94.69 175 ALA A CA 1
ATOM 1353 C C . ALA A 1 175 ? -7.946 14.538 -1.128 1.00 94.69 175 ALA A C 1
ATOM 1355 O O . ALA A 1 175 ? -7.906 15.527 -0.396 1.00 94.69 175 ALA A O 1
ATOM 1356 N N . GLY A 1 176 ? -7.205 13.449 -0.888 1.00 93.69 176 GLY A N 1
ATOM 1357 C CA . GLY A 1 176 ? -6.218 13.337 0.189 1.00 93.69 176 GLY A CA 1
ATOM 1358 C C . GLY A 1 176 ? -6.677 12.576 1.435 1.00 93.69 176 GLY A C 1
ATOM 1359 O O . GLY A 1 176 ? -5.960 12.592 2.434 1.00 93.69 176 GLY A O 1
ATOM 1360 N N . LEU A 1 177 ? -7.836 11.903 1.409 1.00 93.75 177 LEU A N 1
ATOM 1361 C CA . LEU A 1 177 ? -8.194 10.943 2.458 1.00 93.75 177 LEU A CA 1
ATOM 1362 C C . LEU A 1 177 ? -7.205 9.774 2.425 1.00 93.75 177 LEU A C 1
ATOM 1364 O O . LEU A 1 177 ? -7.103 9.062 1.427 1.00 93.75 177 LEU A O 1
ATOM 1368 N N . THR A 1 178 ? -6.487 9.554 3.519 1.00 95.62 178 THR A N 1
ATOM 1369 C CA . THR A 1 178 ? -5.484 8.489 3.557 1.00 95.62 178 THR A CA 1
ATOM 1370 C C . THR A 1 178 ? -6.121 7.120 3.794 1.00 95.62 178 THR A C 1
ATOM 1372 O O . THR A 1 178 ? -7.240 7.011 4.310 1.00 95.62 178 THR A O 1
ATOM 1375 N N . GLN A 1 179 ? -5.393 6.047 3.468 1.00 94.62 179 GLN A N 1
ATOM 1376 C CA . GLN A 1 179 ? -5.837 4.684 3.767 1.00 94.62 179 GLN A CA 1
ATOM 1377 C C . GLN A 1 179 ? -6.121 4.475 5.261 1.00 94.62 179 GLN A C 1
ATOM 1379 O O . GLN A 1 179 ? -7.163 3.911 5.595 1.00 94.62 179 GLN A O 1
ATOM 1384 N N . ASP A 1 180 ? -5.270 4.985 6.162 1.00 91.69 180 ASP A N 1
ATOM 1385 C CA . ASP A 1 180 ? -5.502 4.872 7.608 1.00 91.69 180 ASP A CA 1
ATOM 1386 C C . ASP A 1 180 ? -6.821 5.538 8.021 1.00 91.69 180 ASP A C 1
ATOM 1388 O O . ASP A 1 180 ? -7.570 4.971 8.818 1.00 91.69 180 ASP A O 1
ATOM 1392 N N . GLN A 1 181 ? -7.123 6.728 7.486 1.00 90.06 181 GLN A N 1
ATOM 1393 C CA . GLN A 1 181 ? -8.345 7.481 7.798 1.00 90.06 181 GLN A CA 1
ATOM 1394 C C . GLN A 1 181 ? -9.605 6.787 7.269 1.00 90.06 181 GLN A C 1
ATOM 1396 O O . GLN A 1 181 ? -10.645 6.769 7.938 1.00 90.06 181 GLN A O 1
ATOM 1401 N N . LEU A 1 182 ? -9.524 6.191 6.080 1.00 91.44 182 LEU A N 1
ATOM 1402 C CA . LEU A 1 182 ? -10.636 5.438 5.519 1.00 91.44 182 LEU A CA 1
ATOM 1403 C C . LEU A 1 182 ? -10.877 4.138 6.296 1.00 91.44 182 LEU A C 1
ATOM 1405 O O . LEU A 1 182 ? -12.007 3.875 6.708 1.00 91.44 182 LEU A O 1
ATOM 1409 N N . LEU A 1 183 ? -9.825 3.364 6.569 1.00 89.62 183 LEU A N 1
ATOM 1410 C CA . LEU A 1 183 ? -9.931 2.130 7.347 1.00 89.62 183 LEU A CA 1
ATOM 1411 C C . LEU A 1 183 ? -10.481 2.402 8.753 1.00 89.62 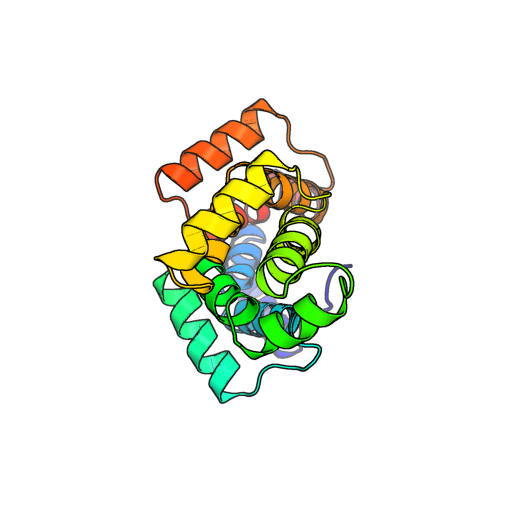183 LEU A C 1
ATOM 1413 O O . LEU A 1 183 ? -11.417 1.736 9.185 1.00 89.62 183 LEU A O 1
ATOM 1417 N N . THR A 1 184 ? -9.961 3.438 9.416 1.00 86.31 184 THR A N 1
ATOM 1418 C CA . THR A 1 184 ? -10.488 4.029 10.660 1.00 86.31 184 THR A CA 1
ATOM 1419 C C . THR A 1 184 ? -12.002 4.219 10.595 1.00 86.31 184 THR A C 1
ATOM 1421 O O . THR A 1 184 ? -12.731 3.753 11.470 1.00 86.31 184 THR A O 1
ATOM 1424 N N . THR A 1 185 ? -12.494 4.872 9.540 1.00 87.19 185 THR A N 1
ATOM 1425 C CA . THR A 1 185 ? -13.926 5.151 9.359 1.00 87.19 185 THR A CA 1
ATOM 1426 C C . THR A 1 185 ? -14.743 3.862 9.246 1.00 87.19 185 THR A C 1
ATOM 1428 O O . THR A 1 185 ? -15.828 3.763 9.816 1.00 87.19 185 THR A O 1
ATOM 1431 N N . ILE A 1 186 ? -14.213 2.849 8.557 1.00 86.69 186 ILE A N 1
ATOM 1432 C CA . ILE A 1 186 ? -14.877 1.552 8.372 1.00 86.69 186 ILE A CA 1
ATOM 1433 C C . ILE A 1 186 ? -14.953 0.784 9.700 1.00 86.69 186 ILE A C 1
ATOM 1435 O O . ILE A 1 186 ? -16.040 0.366 10.103 1.00 86.69 186 ILE A O 1
ATOM 1439 N N . VAL A 1 187 ? -13.830 0.636 10.410 1.00 84.88 187 VAL A N 1
ATOM 1440 C CA . VAL A 1 187 ? -13.750 -0.172 11.645 1.00 84.88 187 VAL A CA 1
ATOM 1441 C C . VAL A 1 187 ? -14.338 0.523 12.876 1.00 84.88 187 VAL A C 1
ATOM 1443 O O . VAL A 1 187 ? -14.599 -0.121 13.886 1.00 84.88 187 VAL A O 1
ATOM 1446 N N . SER A 1 188 ? -14.559 1.836 12.818 1.00 81.25 188 SER A N 1
ATOM 1447 C CA . SER A 1 188 ? -15.271 2.583 13.865 1.00 81.25 188 SER A CA 1
ATOM 1448 C C . SER A 1 188 ? -16.762 2.771 13.565 1.00 81.25 188 SER A C 1
ATOM 1450 O O . SER A 1 188 ? -17.484 3.348 14.381 1.00 81.25 188 SER A O 1
ATOM 1452 N N . SER A 1 189 ? -17.244 2.284 12.417 1.00 83.94 189 SER A N 1
ATOM 1453 C CA . SER A 1 189 ? -18.644 2.428 12.018 1.00 83.94 189 SER A CA 1
ATOM 1454 C C . SER A 1 189 ? -19.595 1.664 12.947 1.00 83.94 189 SER A C 1
ATOM 1456 O O . SER A 1 189 ? -19.264 0.614 13.502 1.00 83.94 189 SER A O 1
ATOM 1458 N N . GLN A 1 190 ? -20.832 2.158 13.069 1.00 81.31 190 GLN A N 1
ATOM 1459 C CA . GLN A 1 190 ? -21.885 1.451 13.809 1.00 81.31 190 GLN A CA 1
ATOM 1460 C C . GLN A 1 190 ? -22.142 0.051 13.235 1.00 81.31 190 GLN A C 1
ATOM 1462 O O . GLN A 1 190 ? -22.486 -0.870 13.968 1.00 81.31 190 GLN A O 1
ATOM 1467 N N . GLU A 1 191 ? -21.965 -0.112 11.925 1.00 82.94 191 GLU A N 1
ATOM 1468 C CA . GLU A 1 191 ? -22.109 -1.400 11.260 1.00 82.94 191 GLU A CA 1
ATOM 1469 C C . GLU A 1 191 ? -21.070 -2.416 11.744 1.00 82.94 191 GLU A C 1
ATOM 1471 O O . GLU A 1 191 ? -21.435 -3.546 12.063 1.00 82.94 191 GLU A O 1
ATOM 1476 N N . TYR A 1 192 ? -19.805 -2.003 11.864 1.00 80.94 192 TYR A N 1
ATOM 1477 C CA . TYR A 1 192 ? -18.753 -2.843 12.429 1.00 80.94 192 TYR A CA 1
ATOM 1478 C C . TYR A 1 192 ? -19.066 -3.232 13.881 1.00 80.94 192 TYR A C 1
ATOM 1480 O O . TYR A 1 192 ? -19.019 -4.410 14.226 1.00 80.94 192 TYR A O 1
ATOM 1488 N N . ILE A 1 193 ? -19.477 -2.261 14.708 1.00 78.06 193 ILE A N 1
ATOM 1489 C CA . ILE A 1 193 ? -19.844 -2.495 16.117 1.00 78.06 193 ILE A CA 1
ATOM 1490 C C . ILE A 1 193 ? -21.001 -3.493 16.244 1.00 78.06 193 ILE A C 1
ATOM 1492 O O . ILE A 1 193 ? -21.005 -4.327 17.140 1.00 78.06 193 ILE A O 1
ATOM 1496 N N . ASN A 1 194 ? -21.992 -3.420 15.356 1.00 79.12 1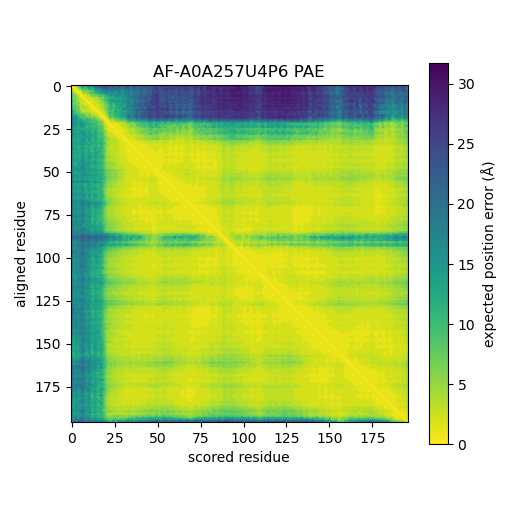94 ASN A N 1
ATOM 1497 C CA . ASN A 1 194 ? -23.135 -4.332 15.385 1.00 79.12 194 ASN A CA 1
ATOM 1498 C C . ASN A 1 194 ? -22.764 -5.773 14.979 1.00 79.12 194 ASN A C 1
ATOM 1500 O O . ASN A 1 194 ? -23.571 -6.678 15.190 1.00 79.12 194 ASN A O 1
ATOM 1504 N N . LYS A 1 195 ? -21.588 -5.983 14.368 1.00 71.62 195 LYS A N 1
ATOM 1505 C CA . LYS A 1 195 ? -21.070 -7.302 13.973 1.00 71.62 195 LYS A CA 1
ATOM 1506 C C . LYS A 1 195 ? -20.095 -7.923 14.976 1.00 71.62 195 LYS A C 1
ATOM 1508 O O . LYS A 1 195 ? -19.986 -9.149 14.979 1.00 71.62 195 LYS A O 1
ATOM 1513 N N . SER A 1 196 ? -19.366 -7.110 15.741 1.00 59.78 196 SER A N 1
ATOM 1514 C CA . SER A 1 196 ? -18.359 -7.545 16.726 1.00 59.78 196 SER A CA 1
ATOM 1515 C C . SER A 1 196 ? -18.981 -8.058 18.019 1.00 59.78 196 SER A C 1
ATOM 1517 O O . SER A 1 196 ? -18.510 -9.104 18.514 1.00 59.78 196 SER A O 1
#